Protein AF-A0AA40DTL0-F1 (afdb_monomer)

Sequence (231 aa):
MAISEAVPGNQRLHVPIVGWLGGNNLVLLYRQQRADGAFSAVRRILAPDNCEAQLLPCKALGTSYTISLTKLQKLRSQADSLYFFGTDPKTDIFAFCIQLYYSWIPKDGDAELEGMSPRDVFLLKGSTMFPALRSVMDEMPQDTVVSWVNLVEWPAVSWDNWDGVATLTGDSAHCMSIYRGEGVNHGIIDGCVLAGALKRAADSLATPKQAVQDYEAEMRLRRKEAVDVSH

Foldseek 3Di:
DDDDDDDDDDDDPPPDDDDDDDDWDKAKDDDDDDFCFLQDPVLCVFPVVQNDWAFDQKWKKKWKDFDDPVLVVVLPVPDDPRNDADADPPPSDDDRMIMMMTMDRDDPVCPVVVPDDLLVVVLVSLVVDDPSSNVVSVPPDPPIDMDIDGFTWGDQDDTHCPLLPHDHAQSSRTRDGSVLSCSVVRRVVLVVLLVVLVVCCVVVVDPSSVSSVVSVVVSSVVNVVVVVPPD

Radius of gyration: 20.5 Å; Cα contacts (8 Å, |Δi|>4): 269; chains: 1; bounding box: 44×49×56 Å

Secondary structure (DSSP, 8-state):
----------------------S-EEEE------S--TT-HHHHHH-GGG---EE-SSEEEEEEEE--HHHHHHHHHHS-GGG--S--TTT----SEEEEEEEE---GGGGGGGGS-HHHHHHHHHTTS-HHHHHHHHTS-TT--EEEE--EE--------TTTT----THHHH---GGGS-HHHHHHHHHHHHHHHHHHHHTTSS-HHHHHHHHHHHHHHHHHHHHHT--

Organism: NCBI:txid260670

Structure (mmCIF, N/CA/C/O backbone):
data_AF-A0AA40DTL0-F1
#
_entry.id   AF-A0AA40DTL0-F1
#
loop_
_atom_site.group_PDB
_atom_site.id
_atom_site.type_symbol
_atom_site.label_atom_id
_atom_site.label_alt_id
_atom_site.label_comp_id
_atom_site.label_asym_id
_atom_site.label_entity_id
_atom_site.label_seq_id
_atom_site.pdbx_PDB_ins_code
_atom_site.Cartn_x
_atom_site.Cartn_y
_atom_site.Cartn_z
_atom_site.occupancy
_atom_site.B_iso_or_equiv
_atom_site.auth_seq_id
_atom_site.auth_comp_id
_atom_site.auth_asym_id
_atom_site.auth_atom_id
_atom_site.pdbx_PDB_model_num
ATOM 1 N N . MET A 1 1 ? -1.736 30.228 -29.236 1.00 23.16 1 MET A N 1
ATOM 2 C CA . MET A 1 1 ? -0.388 30.295 -29.838 1.00 23.16 1 MET A CA 1
ATOM 3 C C . MET A 1 1 ? 0.599 30.279 -28.685 1.00 23.16 1 MET A C 1
ATOM 5 O O . MET A 1 1 ? 0.339 30.970 -27.710 1.00 23.16 1 MET A O 1
ATOM 9 N N . ALA A 1 2 ? 1.597 29.397 -28.744 1.00 25.62 2 ALA A N 1
ATOM 10 C CA . ALA A 1 2 ? 2.599 29.142 -27.701 1.00 25.62 2 ALA A CA 1
ATOM 11 C C . ALA A 1 2 ? 3.390 30.428 -27.329 1.00 25.62 2 ALA A C 1
ATOM 13 O O . ALA A 1 2 ? 3.229 31.439 -28.004 1.00 25.62 2 ALA A O 1
ATOM 14 N N . ILE A 1 3 ? 4.253 30.535 -26.317 1.00 24.84 3 ILE A N 1
ATOM 15 C CA . ILE A 1 3 ? 5.189 29.637 -25.617 1.00 24.84 3 ILE A CA 1
ATOM 16 C C . ILE A 1 3 ? 5.573 30.403 -24.324 1.00 24.84 3 ILE A C 1
ATOM 18 O O . ILE A 1 3 ? 5.593 31.631 -24.370 1.00 24.84 3 ILE A O 1
ATOM 22 N N . SER A 1 4 ? 5.945 29.742 -23.221 1.00 22.16 4 SER A N 1
ATOM 23 C CA . SER A 1 4 ? 7.031 30.248 -22.353 1.00 22.16 4 SER A CA 1
ATOM 24 C C . SER A 1 4 ? 7.467 29.178 -21.348 1.00 22.16 4 SER A C 1
ATOM 26 O O . SER A 1 4 ? 6.726 28.831 -20.428 1.00 22.16 4 SER A O 1
ATOM 28 N N . GLU A 1 5 ? 8.661 28.638 -21.572 1.00 29.36 5 GLU A N 1
ATOM 29 C CA . GLU A 1 5 ? 9.405 27.760 -20.672 1.00 29.36 5 GLU A CA 1
ATOM 30 C C . GLU A 1 5 ? 9.901 28.518 -19.432 1.00 29.36 5 GLU A C 1
ATOM 32 O O . GLU A 1 5 ? 10.315 29.670 -19.535 1.00 29.36 5 GLU A O 1
ATOM 37 N N . ALA A 1 6 ? 9.964 27.831 -18.287 1.00 24.08 6 ALA A N 1
ATOM 38 C CA . ALA A 1 6 ? 11.006 28.044 -17.282 1.00 24.08 6 ALA A CA 1
ATOM 39 C C . ALA A 1 6 ? 11.054 26.853 -16.306 1.00 24.08 6 ALA A C 1
ATOM 41 O O . ALA A 1 6 ? 10.220 26.719 -15.414 1.00 24.08 6 ALA A O 1
ATOM 42 N N . VAL A 1 7 ? 12.067 26.002 -16.460 1.00 32.88 7 VAL A N 1
ATOM 43 C CA . VAL A 1 7 ? 12.710 25.276 -15.351 1.00 32.88 7 VAL A CA 1
ATOM 44 C C . VAL A 1 7 ? 14.062 25.975 -15.212 1.00 32.88 7 VAL A C 1
ATOM 46 O O . VAL A 1 7 ? 14.750 26.068 -16.231 1.00 32.88 7 VAL A O 1
ATOM 49 N N . PRO A 1 8 ? 14.448 26.543 -14.048 1.00 31.23 8 PRO A N 1
ATOM 50 C CA . PRO A 1 8 ? 15.056 25.707 -13.003 1.00 31.23 8 PRO A CA 1
ATOM 51 C C . PRO A 1 8 ? 14.951 26.241 -11.557 1.00 31.23 8 PRO A C 1
ATOM 53 O O . PRO A 1 8 ? 14.808 27.435 -11.314 1.00 31.23 8 PRO A O 1
ATOM 56 N N . GLY A 1 9 ? 15.134 25.358 -10.568 1.00 23.86 9 GLY A N 1
ATOM 57 C CA . GLY A 1 9 ? 15.436 25.798 -9.202 1.00 23.86 9 GLY A CA 1
ATOM 58 C C . GLY A 1 9 ? 15.060 24.813 -8.104 1.00 23.86 9 GLY A C 1
ATOM 59 O O . GLY A 1 9 ? 13.998 24.931 -7.512 1.00 23.86 9 GLY A O 1
ATOM 60 N N . ASN A 1 10 ? 15.957 23.861 -7.845 1.00 36.50 10 ASN A N 1
ATOM 61 C CA . ASN A 1 10 ? 16.249 23.232 -6.552 1.00 36.50 10 ASN A CA 1
ATOM 62 C C . ASN A 1 10 ? 15.266 23.552 -5.395 1.00 36.50 10 ASN A C 1
ATOM 64 O O . ASN A 1 10 ? 15.554 24.396 -4.547 1.00 36.50 10 ASN A O 1
ATOM 68 N N . GLN A 1 11 ? 14.124 22.864 -5.324 1.00 27.14 11 GLN A N 1
ATOM 69 C CA . GLN A 1 11 ? 13.325 22.823 -4.101 1.00 27.14 11 GLN A CA 1
ATOM 70 C C . GLN A 1 11 ? 13.616 21.505 -3.400 1.00 27.14 11 GLN A C 1
ATOM 72 O O . GLN A 1 11 ? 13.143 20.444 -3.801 1.00 27.14 11 GLN A O 1
ATOM 77 N N . ARG A 1 12 ? 14.438 21.594 -2.350 1.00 25.72 12 ARG A N 1
ATOM 78 C CA . ARG A 1 12 ? 14.522 20.565 -1.316 1.00 25.72 12 ARG A CA 1
ATOM 79 C C . ARG A 1 12 ? 13.092 20.229 -0.897 1.00 25.72 12 ARG A C 1
ATOM 81 O O . ARG A 1 12 ? 12.396 21.099 -0.377 1.00 25.72 12 ARG A O 1
ATOM 88 N N . LEU A 1 13 ? 12.675 18.987 -1.132 1.00 24.27 13 LEU A N 1
ATOM 89 C CA . LEU A 1 13 ? 11.506 18.405 -0.486 1.00 24.27 13 LEU A CA 1
ATOM 90 C C . LEU A 1 13 ? 11.807 18.380 1.014 1.00 24.27 13 LEU A C 1
ATOM 92 O O . LEU A 1 13 ? 12.427 17.453 1.526 1.00 24.27 13 LEU A O 1
ATOM 96 N N . HIS A 1 14 ? 11.438 19.448 1.716 1.00 22.31 14 HIS A N 1
ATOM 97 C CA . HIS A 1 14 ? 11.287 19.392 3.158 1.00 22.31 14 HIS A CA 1
ATOM 98 C C . HIS A 1 14 ? 10.051 18.536 3.419 1.00 22.31 14 HIS A C 1
ATOM 100 O O . HIS A 1 14 ? 8.932 19.036 3.409 1.00 22.31 14 HIS A O 1
ATOM 106 N N . VAL A 1 15 ? 10.268 17.233 3.586 1.00 24.97 15 VAL A N 1
ATOM 107 C CA . VAL A 1 15 ? 9.285 16.331 4.180 1.00 24.97 15 VAL A CA 1
ATOM 108 C C . VAL A 1 15 ? 9.454 16.496 5.690 1.00 24.97 15 VAL A C 1
ATOM 110 O O . VAL A 1 15 ? 10.506 16.118 6.213 1.00 24.97 15 VAL A O 1
ATOM 113 N N . PRO A 1 16 ? 8.516 17.132 6.414 1.00 21.92 16 PRO A N 1
ATOM 114 C CA . PRO A 1 16 ? 8.551 17.077 7.860 1.00 21.92 16 PRO A CA 1
ATOM 115 C C . PRO A 1 16 ? 8.247 15.633 8.266 1.00 21.92 16 PRO A C 1
ATOM 117 O O . PRO A 1 16 ? 7.122 15.156 8.175 1.00 21.92 16 PRO A O 1
ATOM 120 N N . ILE A 1 17 ? 9.311 14.934 8.648 1.00 33.19 17 ILE A N 1
ATOM 121 C CA . ILE A 1 17 ? 9.286 13.688 9.411 1.00 33.19 17 ILE A CA 1
ATOM 122 C C . ILE A 1 17 ? 8.879 14.039 10.850 1.00 33.19 17 ILE A C 1
ATOM 124 O O . ILE A 1 17 ? 9.196 15.141 11.298 1.00 33.19 17 ILE A O 1
ATOM 128 N N . VAL A 1 18 ? 8.253 13.078 11.547 1.00 23.53 18 VAL A N 1
ATOM 129 C CA . VAL A 1 18 ? 8.031 12.906 13.010 1.00 23.53 18 VAL A CA 1
ATOM 130 C C . VAL A 1 18 ? 6.542 12.578 13.219 1.00 23.53 18 VAL A C 1
ATOM 132 O O . VAL A 1 18 ? 5.702 13.248 12.653 1.00 23.53 18 VAL A O 1
ATOM 135 N N . GLY A 1 19 ? 6.109 11.577 13.987 1.00 22.98 19 GLY A N 1
ATOM 136 C CA . GLY A 1 19 ? 6.824 10.660 14.861 1.00 22.98 19 GLY A CA 1
ATOM 137 C C . GLY A 1 19 ? 5.895 9.578 15.426 1.00 22.98 19 GLY A C 1
ATOM 138 O O . GLY A 1 19 ? 4.676 9.612 15.279 1.00 22.98 19 GLY A O 1
ATOM 139 N N . TRP A 1 20 ? 6.525 8.599 16.065 1.00 29.70 20 TRP A N 1
ATOM 140 C CA . TRP A 1 20 ? 5.910 7.490 16.782 1.00 29.70 20 TRP A CA 1
ATOM 141 C C . TRP A 1 20 ? 5.357 7.961 18.135 1.00 29.70 20 TRP A C 1
ATOM 143 O O . TRP A 1 20 ? 6.104 8.471 18.970 1.00 29.70 20 TRP A O 1
ATOM 153 N N . LEU A 1 21 ? 4.058 7.758 18.364 1.00 24.19 21 LEU A N 1
ATOM 154 C CA . LEU A 1 21 ? 3.432 7.812 19.686 1.00 24.19 21 LEU A CA 1
ATOM 155 C C . LEU A 1 21 ? 2.889 6.411 19.972 1.00 24.19 21 LEU A C 1
ATOM 157 O O . LEU A 1 21 ? 1.996 5.934 19.281 1.00 24.19 21 LEU A O 1
ATOM 161 N N . GLY A 1 22 ? 3.513 5.713 20.920 1.00 25.50 22 GLY A N 1
ATOM 162 C CA . GLY A 1 22 ? 3.248 4.303 21.186 1.00 25.50 22 GLY A CA 1
ATOM 163 C C . GLY A 1 22 ? 1.798 3.972 21.568 1.00 25.50 22 GLY A C 1
ATOM 164 O O . GLY A 1 22 ? 1.082 4.786 22.139 1.00 25.50 22 GLY A O 1
ATOM 165 N N . GLY A 1 23 ? 1.427 2.709 21.321 1.00 38.66 23 GLY A N 1
ATOM 166 C CA . GLY A 1 23 ? 0.204 2.070 21.815 1.00 38.66 23 GLY A CA 1
ATOM 167 C C . GLY A 1 23 ? -1.062 2.393 21.012 1.00 38.66 23 GLY A C 1
ATOM 168 O O . GLY A 1 23 ? -1.770 3.334 21.341 1.00 38.66 23 GLY A O 1
ATOM 169 N N . ASN A 1 24 ? -1.395 1.511 20.057 1.00 35.41 24 ASN A N 1
ATOM 170 C CA . ASN A 1 24 ? -2.536 1.547 19.121 1.00 35.41 24 ASN A CA 1
ATOM 171 C C . ASN A 1 24 ? -2.380 2.552 17.968 1.00 35.41 24 ASN A C 1
ATOM 173 O O . ASN A 1 24 ? -2.527 3.757 18.141 1.00 35.41 24 ASN A O 1
ATOM 177 N N . ASN A 1 25 ? -2.159 2.022 16.761 1.00 46.94 25 ASN A N 1
ATOM 178 C CA . ASN A 1 25 ? -1.926 2.818 15.561 1.00 46.94 25 ASN A CA 1
ATOM 179 C C . ASN A 1 25 ? -3.159 2.762 14.652 1.00 46.94 25 ASN A C 1
ATOM 181 O O . ASN A 1 25 ? -3.579 1.688 14.204 1.00 46.94 25 ASN A O 1
ATOM 185 N N . LEU A 1 26 ? -3.723 3.930 14.356 1.00 40.56 26 LEU A N 1
ATOM 186 C CA . LEU A 1 26 ? -4.710 4.113 13.298 1.00 40.56 26 LEU A CA 1
ATOM 187 C C . LEU A 1 26 ? -4.088 4.987 12.215 1.00 40.56 26 LEU A C 1
ATOM 189 O O . LEU A 1 26 ? -3.618 6.086 12.501 1.00 40.56 26 LEU A O 1
ATOM 193 N N . VAL A 1 27 ? -4.105 4.491 10.981 1.00 45.47 27 VAL A N 1
ATOM 194 C CA . VAL A 1 27 ? -3.548 5.193 9.822 1.00 45.47 27 VAL A CA 1
ATOM 195 C C . VAL A 1 27 ? -4.681 5.557 8.871 1.00 45.47 27 VAL A C 1
ATOM 197 O O . VAL A 1 27 ? -5.568 4.755 8.574 1.00 45.47 27 VAL A O 1
ATOM 200 N N . LEU A 1 28 ? -4.658 6.796 8.408 1.00 36.53 28 LEU A N 1
ATOM 201 C CA . LEU A 1 28 ? -5.622 7.374 7.483 1.00 36.53 28 LEU A CA 1
ATOM 202 C C . LEU A 1 28 ? -4.961 7.454 6.109 1.00 36.53 28 LEU A C 1
ATOM 204 O O . LEU A 1 28 ? -4.082 8.279 5.893 1.00 36.53 28 LEU A O 1
ATOM 208 N N . LEU A 1 29 ? -5.337 6.571 5.189 1.00 36.41 29 LEU A N 1
ATOM 209 C CA . LEU A 1 29 ? -4.677 6.481 3.884 1.00 36.41 29 LEU A CA 1
ATOM 210 C C . LEU A 1 29 ? -5.556 7.030 2.761 1.00 36.41 29 LEU A C 1
ATOM 212 O O . LEU A 1 29 ? -6.780 7.059 2.849 1.00 36.41 29 LEU A O 1
ATOM 216 N N . TYR A 1 30 ? -4.922 7.464 1.678 1.00 34.50 30 TYR A N 1
ATOM 217 C CA . TYR A 1 30 ? -5.599 7.866 0.451 1.00 34.50 30 TYR A CA 1
ATOM 218 C C . TYR A 1 30 ? -5.364 6.828 -0.652 1.00 34.50 30 TYR A C 1
ATOM 220 O O . TYR A 1 30 ? -4.269 6.281 -0.796 1.00 34.50 30 TYR A O 1
ATOM 228 N N . ARG A 1 31 ? -6.398 6.548 -1.457 1.00 32.94 31 ARG A N 1
ATOM 229 C CA . ARG A 1 31 ? -6.334 5.561 -2.543 1.00 32.94 31 ARG A CA 1
ATOM 230 C C . ARG A 1 31 ? -5.781 6.199 -3.817 1.00 32.94 31 ARG A C 1
ATOM 232 O O . ARG A 1 31 ? -6.519 6.839 -4.561 1.00 32.94 31 ARG A O 1
ATOM 239 N N . GLN A 1 32 ? -4.531 5.890 -4.146 1.00 35.09 32 GLN A N 1
ATOM 240 C CA . GLN A 1 32 ? -3.992 6.055 -5.495 1.00 35.09 32 GLN A CA 1
ATOM 241 C C . GLN A 1 32 ? -3.556 4.688 -6.035 1.00 35.09 32 GLN A C 1
ATOM 243 O O . GLN A 1 32 ? -2.447 4.225 -5.806 1.00 35.09 32 GLN A O 1
ATOM 248 N N . GLN A 1 33 ? -4.462 4.001 -6.734 1.00 38.25 33 GLN A N 1
ATOM 249 C CA . GLN A 1 33 ? -4.147 2.743 -7.417 1.00 38.25 33 GLN A CA 1
ATOM 250 C C . GLN A 1 33 ? -3.515 3.030 -8.776 1.00 38.25 33 GLN A C 1
ATOM 252 O O . GLN A 1 33 ? -4.251 3.455 -9.663 1.00 38.25 33 GLN A O 1
ATOM 257 N N . ARG A 1 34 ? -2.214 2.761 -8.967 1.00 42.56 34 ARG A N 1
ATOM 258 C CA . ARG A 1 34 ? -1.596 2.591 -10.306 1.00 42.56 34 ARG A CA 1
ATOM 259 C C . ARG A 1 34 ? -0.400 1.615 -10.329 1.00 42.56 34 ARG A C 1
ATOM 261 O O . ARG A 1 34 ? 0.597 1.878 -10.984 1.00 42.56 34 ARG A O 1
ATOM 268 N N . ALA A 1 35 ? -0.532 0.475 -9.654 1.00 52.94 35 ALA A N 1
ATOM 269 C CA . ALA A 1 35 ? 0.245 -0.751 -9.877 1.00 52.94 35 ALA A CA 1
ATOM 270 C C . ALA A 1 35 ? -0.621 -1.948 -9.432 1.00 52.94 35 ALA A C 1
ATOM 272 O O . ALA A 1 35 ? -1.621 -1.749 -8.739 1.00 52.94 35 ALA A O 1
ATOM 273 N N . ASP A 1 36 ? -0.267 -3.179 -9.806 1.00 65.19 36 ASP A N 1
ATOM 274 C CA . ASP A 1 36 ? -0.983 -4.405 -9.403 1.00 65.19 36 ASP A CA 1
ATOM 275 C C . ASP A 1 36 ? -0.830 -4.754 -7.904 1.00 65.19 36 ASP A C 1
ATOM 277 O O . ASP A 1 36 ? -1.445 -5.702 -7.410 1.00 65.19 36 ASP A O 1
ATOM 281 N N . GLY A 1 37 ? -0.105 -3.910 -7.162 1.00 75.12 37 GLY A N 1
ATOM 282 C CA . GLY A 1 37 ? -0.175 -3.786 -5.710 1.00 75.12 37 GLY A CA 1
ATOM 283 C C . GLY A 1 37 ? 0.592 -4.866 -4.954 1.00 75.12 37 GLY A C 1
ATOM 284 O O . GLY A 1 37 ? 1.328 -5.667 -5.530 1.00 75.12 37 GLY A O 1
ATOM 285 N N . ALA A 1 38 ? 0.386 -4.917 -3.637 1.00 76.06 38 ALA A N 1
ATOM 286 C CA . ALA A 1 38 ? 1.071 -5.863 -2.759 1.00 76.06 38 ALA A CA 1
ATOM 287 C C . ALA A 1 38 ? 0.821 -7.336 -3.128 1.00 76.06 38 ALA A C 1
ATOM 289 O O . ALA A 1 38 ? 1.659 -8.174 -2.838 1.00 76.06 38 ALA A O 1
ATOM 290 N N . PHE A 1 39 ? -0.288 -7.659 -3.804 1.00 79.50 39 PHE A N 1
ATOM 291 C CA . PHE A 1 39 ? -0.646 -9.025 -4.218 1.00 79.50 39 PHE A CA 1
ATOM 292 C C . PHE A 1 39 ? -0.503 -9.259 -5.730 1.00 79.50 39 PHE A C 1
ATOM 294 O O . PHE A 1 39 ? -1.172 -10.135 -6.288 1.00 79.50 39 PHE A O 1
ATOM 301 N N . SER A 1 40 ? 0.377 -8.484 -6.366 1.00 81.50 40 SER A N 1
ATOM 302 C CA . SER A 1 40 ? 0.765 -8.534 -7.776 1.00 81.50 40 SER A CA 1
ATOM 303 C C . SER A 1 40 ? 0.860 -9.956 -8.349 1.00 81.50 40 SER A C 1
ATOM 305 O O . SER A 1 40 ? 1.582 -10.819 -7.841 1.00 81.50 40 SER A O 1
ATOM 307 N N . ALA A 1 41 ? 0.137 -10.202 -9.446 1.00 84.50 41 ALA A N 1
ATOM 308 C CA . ALA A 1 41 ? 0.286 -11.432 -10.222 1.00 84.50 41 ALA A CA 1
ATOM 309 C C . ALA A 1 41 ? 1.607 -11.439 -11.005 1.00 84.50 41 ALA A C 1
ATOM 311 O O . ALA A 1 41 ? 2.216 -12.494 -11.155 1.00 84.50 41 ALA A O 1
ATOM 312 N N . VAL A 1 42 ? 2.076 -10.266 -11.443 1.00 85.00 42 VAL A N 1
ATOM 313 C CA . VAL A 1 42 ? 3.348 -10.122 -12.162 1.00 85.00 42 VAL A CA 1
ATOM 314 C C . VAL A 1 42 ? 4.518 -10.501 -11.258 1.00 85.00 42 VAL A C 1
ATOM 316 O O . VAL A 1 42 ? 5.393 -11.249 -11.676 1.00 85.00 42 VAL A O 1
ATOM 319 N N . ARG A 1 43 ? 4.501 -10.101 -9.983 1.00 85.81 43 ARG A N 1
ATOM 320 C CA . ARG A 1 43 ? 5.516 -10.492 -8.998 1.00 85.81 43 ARG A CA 1
ATOM 321 C C . ARG A 1 43 ? 5.595 -12.005 -8.828 1.00 85.81 43 ARG A C 1
ATOM 323 O O . ARG A 1 43 ? 6.697 -12.531 -8.777 1.00 85.81 43 ARG A O 1
ATOM 330 N N . ARG A 1 44 ? 4.459 -12.714 -8.793 1.00 86.38 44 ARG A N 1
ATOM 331 C CA . ARG A 1 44 ? 4.441 -14.191 -8.740 1.00 86.38 44 ARG A CA 1
ATOM 332 C C . ARG A 1 44 ? 5.119 -14.836 -9.952 1.00 86.38 44 ARG A C 1
ATOM 334 O O . ARG A 1 44 ? 5.650 -15.929 -9.827 1.00 86.38 44 ARG A O 1
ATOM 341 N N . ILE A 1 45 ? 5.101 -14.163 -11.101 1.00 88.19 45 ILE A N 1
ATOM 342 C CA . ILE A 1 45 ? 5.731 -14.639 -12.335 1.00 88.19 45 ILE A CA 1
ATOM 343 C C . ILE A 1 45 ? 7.228 -14.303 -12.358 1.00 88.19 45 ILE A C 1
ATOM 345 O O . ILE A 1 45 ? 8.031 -15.169 -12.686 1.00 88.19 45 ILE A O 1
ATOM 349 N N . LEU A 1 46 ? 7.608 -13.068 -12.012 1.00 88.25 46 LEU A N 1
ATOM 350 C CA . LEU A 1 46 ? 9.003 -12.609 -12.086 1.00 88.25 46 LEU A CA 1
ATOM 351 C C . LEU A 1 46 ? 9.854 -13.080 -10.890 1.00 88.25 46 LEU A C 1
ATOM 353 O O . LEU A 1 46 ? 11.068 -13.235 -11.014 1.00 88.25 46 LEU A O 1
ATOM 357 N N . ALA A 1 47 ? 9.232 -13.301 -9.728 1.00 87.31 47 ALA A N 1
ATOM 358 C CA . ALA A 1 47 ? 9.878 -13.694 -8.473 1.00 87.31 47 ALA A CA 1
ATOM 359 C C . ALA A 1 47 ? 9.207 -14.933 -7.837 1.00 87.31 47 ALA A C 1
ATOM 361 O O . ALA A 1 47 ? 8.749 -14.847 -6.692 1.00 87.31 47 ALA A O 1
ATOM 362 N N . PRO A 1 48 ? 9.113 -16.076 -8.543 1.00 85.62 48 PRO A N 1
ATOM 363 C CA . PRO A 1 48 ? 8.328 -17.231 -8.095 1.00 85.62 48 PRO A CA 1
ATOM 364 C C . PRO A 1 48 ? 8.826 -17.821 -6.770 1.00 85.62 48 PRO A C 1
ATOM 366 O O . PRO A 1 48 ? 8.018 -18.229 -5.944 1.00 85.62 48 PRO A O 1
ATOM 369 N N . ASP A 1 49 ? 10.137 -17.785 -6.523 1.00 82.62 49 ASP A N 1
ATOM 370 C CA . ASP A 1 49 ? 10.738 -18.330 -5.299 1.00 82.62 49 ASP A CA 1
ATOM 371 C C . ASP A 1 49 ? 10.577 -17.406 -4.078 1.00 82.62 49 ASP A C 1
ATOM 373 O O . ASP A 1 49 ? 10.872 -17.799 -2.955 1.00 82.62 49 ASP A O 1
ATOM 377 N N . ASN A 1 50 ? 10.116 -16.167 -4.288 1.00 75.69 50 ASN A N 1
ATOM 378 C CA . ASN A 1 50 ? 10.050 -15.104 -3.279 1.00 75.69 50 ASN A CA 1
ATOM 379 C C . ASN A 1 50 ? 8.721 -14.325 -3.339 1.00 75.69 50 ASN A C 1
ATOM 381 O O . ASN A 1 50 ? 8.657 -13.114 -3.084 1.00 75.69 50 ASN A O 1
ATOM 385 N N . CYS A 1 51 ? 7.645 -15.018 -3.713 1.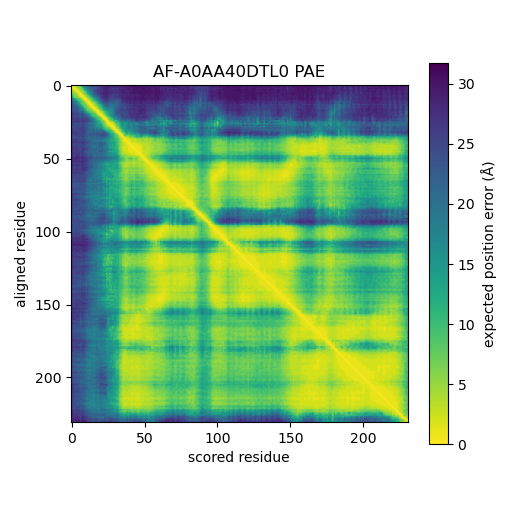00 69.00 51 CYS A N 1
ATOM 386 C CA . CYS A 1 51 ? 6.329 -14.428 -3.923 1.00 69.00 51 CYS A CA 1
ATOM 387 C C . CYS A 1 51 ? 5.401 -14.497 -2.702 1.00 69.00 51 CYS A C 1
ATOM 389 O O . CYS A 1 51 ? 4.200 -14.269 -2.851 1.00 69.00 51 CYS A O 1
ATOM 391 N N . GLU A 1 52 ? 5.919 -14.818 -1.515 1.00 75.25 52 GLU A N 1
ATOM 392 C CA . GLU A 1 52 ? 5.159 -14.785 -0.262 1.00 75.25 52 GLU A CA 1
ATOM 393 C C . GLU A 1 52 ? 5.447 -13.501 0.516 1.00 75.25 52 GLU A C 1
ATOM 395 O O . GLU A 1 52 ? 6.589 -13.206 0.877 1.00 75.25 52 GLU A O 1
ATOM 400 N N . ALA A 1 53 ? 4.403 -12.700 0.730 1.00 77.38 53 ALA A N 1
ATOM 401 C CA . ALA A 1 53 ? 4.521 -11.462 1.482 1.00 77.38 53 ALA A CA 1
ATOM 402 C C . ALA A 1 53 ? 4.634 -11.790 2.974 1.00 77.38 53 ALA A C 1
ATOM 404 O O . ALA A 1 53 ? 3.918 -12.659 3.478 1.00 77.38 53 ALA A O 1
ATOM 405 N N . GLN A 1 54 ? 5.502 -11.083 3.693 1.00 83.56 54 GLN A N 1
ATOM 406 C CA . GLN A 1 54 ? 5.637 -11.270 5.131 1.00 83.56 54 GLN A CA 1
ATOM 407 C C . GLN A 1 54 ? 4.467 -10.586 5.827 1.00 83.56 54 GLN A C 1
ATOM 409 O O . GLN A 1 54 ? 4.332 -9.365 5.782 1.00 83.56 54 GLN A O 1
ATOM 414 N N . LEU A 1 55 ? 3.603 -11.382 6.454 1.00 84.69 55 LEU A N 1
ATOM 415 C CA . LEU A 1 55 ? 2.525 -10.870 7.291 1.00 84.69 55 LEU A CA 1
ATOM 416 C C . LEU A 1 55 ? 3.114 -10.226 8.542 1.00 84.69 55 LEU A C 1
ATOM 418 O O . LEU A 1 55 ? 3.905 -10.841 9.259 1.00 84.69 55 LEU A O 1
ATOM 422 N N . LEU A 1 56 ? 2.684 -9.004 8.831 1.00 83.69 56 LEU A N 1
ATOM 423 C CA . LEU A 1 56 ? 3.001 -8.383 10.104 1.00 83.69 56 LEU A CA 1
ATOM 424 C C . LEU A 1 56 ? 2.243 -9.080 11.242 1.00 83.69 56 LEU A C 1
ATOM 426 O O . LEU A 1 56 ? 1.085 -9.463 11.055 1.00 83.69 56 LEU A O 1
ATOM 430 N N . PRO A 1 57 ? 2.833 -9.185 12.449 1.00 85.75 57 PRO A N 1
ATOM 431 C CA . PRO A 1 57 ? 2.210 -9.817 13.613 1.00 85.75 57 PRO A CA 1
ATOM 432 C C . PRO A 1 57 ? 1.151 -8.901 14.259 1.00 85.75 57 PRO A C 1
ATOM 434 O O . PRO A 1 57 ? 1.164 -8.637 15.461 1.00 85.75 57 PRO A O 1
ATOM 437 N N . CYS A 1 58 ? 0.239 -8.364 13.450 1.00 85.75 58 CYS A N 1
ATOM 438 C CA . CYS A 1 58 ? -0.831 -7.474 13.873 1.00 85.75 58 CYS A CA 1
ATOM 439 C C . CYS A 1 58 ? -2.146 -7.832 13.177 1.00 85.75 58 CYS A C 1
ATOM 441 O O . CYS A 1 58 ? -2.165 -8.306 12.041 1.00 85.75 58 CYS A O 1
ATOM 443 N N . LYS A 1 59 ? -3.259 -7.589 13.867 1.00 88.12 59 LYS A N 1
ATOM 444 C CA . LYS A 1 59 ? -4.597 -7.599 13.277 1.00 88.12 59 LYS A CA 1
ATOM 445 C C . LYS A 1 59 ? -4.903 -6.186 12.785 1.00 88.12 59 LYS A C 1
ATOM 447 O O . LYS A 1 59 ? -4.559 -5.211 13.456 1.00 88.12 59 LYS A O 1
ATOM 452 N N . ALA A 1 60 ? -5.549 -6.070 11.628 1.00 88.75 60 ALA A N 1
ATOM 453 C CA . ALA A 1 60 ? -5.971 -4.781 11.100 1.00 88.75 60 ALA A CA 1
ATOM 454 C C . ALA A 1 60 ? -7.347 -4.848 10.436 1.00 88.75 60 ALA A C 1
ATOM 456 O O . ALA A 1 60 ? -7.734 -5.855 9.844 1.00 88.75 60 ALA A O 1
ATOM 457 N N . LEU A 1 61 ? -8.073 -3.741 10.530 1.00 90.75 61 LEU A N 1
ATOM 458 C CA . LEU A 1 61 ? -9.373 -3.515 9.916 1.00 90.75 61 LEU A CA 1
ATOM 459 C C . LEU A 1 61 ? -9.298 -2.258 9.061 1.00 90.75 61 LEU A C 1
ATOM 461 O O . LEU A 1 61 ? -8.708 -1.264 9.479 1.00 90.75 61 LEU A O 1
ATOM 465 N N . GLY A 1 62 ? -9.908 -2.303 7.883 1.00 88.94 62 GLY A N 1
ATOM 466 C CA . GLY A 1 62 ? -9.942 -1.202 6.931 1.00 88.94 62 GLY A CA 1
ATOM 467 C C . GLY A 1 62 ? -11.364 -0.887 6.493 1.00 88.94 62 GLY A C 1
ATOM 468 O O . GLY A 1 62 ? -12.185 -1.787 6.307 1.00 88.94 62 GLY A O 1
ATOM 469 N N . THR A 1 63 ? -11.647 0.395 6.299 1.00 88.19 63 THR A N 1
ATOM 470 C CA . THR A 1 63 ? -12.913 0.878 5.739 1.00 88.19 63 THR A CA 1
ATOM 471 C C . THR A 1 63 ? -12.692 2.133 4.907 1.00 88.19 63 THR A C 1
ATOM 473 O O . THR A 1 63 ? -11.741 2.881 5.144 1.00 88.19 63 THR A O 1
ATOM 476 N N . SER A 1 64 ? -13.563 2.375 3.929 1.00 87.06 64 SER A N 1
ATOM 477 C CA . SER A 1 64 ? -13.569 3.608 3.142 1.00 87.06 64 SER A CA 1
ATOM 478 C C . SER A 1 64 ? -14.984 4.046 2.803 1.00 87.06 64 SER A C 1
ATOM 480 O O . SER A 1 64 ? -15.787 3.217 2.378 1.00 87.06 64 SER A O 1
ATOM 482 N N . TYR A 1 65 ? -15.267 5.342 2.910 1.00 83.62 65 TYR A N 1
ATOM 483 C CA . TYR A 1 65 ? -16.569 5.908 2.552 1.00 83.62 65 TYR A CA 1
ATOM 484 C C . TYR A 1 65 ? -16.469 7.401 2.238 1.00 83.62 65 TYR A C 1
ATOM 486 O O . TYR A 1 65 ? -15.470 8.060 2.535 1.00 83.62 65 TYR A O 1
ATOM 494 N N . THR A 1 66 ? -17.510 7.937 1.606 1.00 83.50 66 THR A N 1
ATOM 495 C CA . THR A 1 66 ? -17.609 9.360 1.272 1.00 83.50 66 THR A CA 1
ATOM 496 C C . THR A 1 66 ? -17.914 10.194 2.516 1.00 83.50 66 THR A C 1
ATOM 498 O O . THR A 1 66 ? -18.809 9.860 3.290 1.00 83.50 66 THR A O 1
ATOM 501 N N . ILE A 1 67 ? -17.198 11.304 2.695 1.00 77.50 67 ILE A N 1
ATOM 502 C CA . ILE A 1 67 ? -17.377 12.254 3.797 1.00 77.50 67 ILE A CA 1
ATOM 503 C C . ILE A 1 67 ? -17.662 13.655 3.246 1.00 77.50 67 ILE A C 1
ATOM 505 O O . ILE A 1 67 ? -17.119 14.061 2.219 1.00 77.50 67 ILE A O 1
ATOM 509 N N . SER A 1 68 ? -18.523 14.419 3.924 1.00 82.25 68 SER A N 1
ATOM 510 C CA . SER A 1 68 ? -18.802 15.802 3.526 1.00 82.25 68 SER A CA 1
ATOM 511 C C . SER A 1 68 ? -17.592 16.709 3.773 1.00 82.25 68 SER A C 1
ATOM 513 O O . SER A 1 68 ? -16.854 16.536 4.746 1.00 82.25 68 SER A O 1
ATOM 515 N N . LEU A 1 69 ? -17.418 17.726 2.924 1.00 78.88 69 LEU A N 1
ATOM 516 C CA . LEU A 1 69 ? -16.314 18.686 3.050 1.00 78.88 69 LEU A CA 1
ATOM 517 C C . LEU A 1 69 ? -16.322 19.404 4.404 1.00 78.88 69 LEU A C 1
ATOM 519 O O . LEU A 1 69 ? -15.281 19.515 5.041 1.00 78.88 69 LEU A O 1
ATOM 523 N N . THR A 1 70 ? -17.496 19.821 4.884 1.00 83.12 70 THR A N 1
ATOM 524 C CA . THR A 1 70 ? -17.648 20.467 6.197 1.00 83.12 70 THR A CA 1
ATOM 525 C C . THR A 1 70 ? -17.133 19.580 7.325 1.00 83.12 70 THR A C 1
ATOM 527 O O . THR A 1 70 ? -16.460 20.048 8.244 1.00 83.12 70 THR A O 1
ATOM 530 N N . LYS A 1 71 ? -17.418 18.277 7.259 1.00 80.88 71 LYS A N 1
ATOM 531 C CA . LYS A 1 71 ? -16.985 17.343 8.292 1.00 80.88 71 LYS A CA 1
ATOM 532 C C . LYS A 1 71 ? -15.496 17.035 8.197 1.00 80.88 71 LYS A C 1
ATOM 534 O O . LYS A 1 71 ? -14.825 16.996 9.225 1.00 80.88 71 LYS A O 1
ATOM 539 N N . LEU A 1 72 ? -14.971 16.891 6.982 1.00 79.94 72 LEU A N 1
ATOM 540 C CA . LEU A 1 72 ? -13.535 16.747 6.756 1.00 79.94 72 LEU A CA 1
ATOM 541 C C . LEU A 1 72 ? -12.759 17.961 7.294 1.00 79.94 72 LEU A C 1
ATOM 543 O O . LEU A 1 72 ? -11.757 17.789 7.981 1.00 79.94 72 LEU A O 1
ATOM 547 N N . GLN A 1 73 ? -13.250 19.180 7.056 1.00 80.19 73 GLN A N 1
ATOM 548 C CA . GLN A 1 73 ? -12.662 20.415 7.589 1.00 80.19 73 GLN A CA 1
ATOM 549 C C . GLN A 1 73 ? -12.685 20.450 9.119 1.00 80.19 73 GLN A C 1
ATOM 551 O O . GLN A 1 73 ? -11.682 20.793 9.745 1.00 80.19 73 GLN A O 1
ATOM 556 N N . LYS A 1 74 ? -13.802 20.042 9.736 1.00 83.31 74 LYS A N 1
ATOM 557 C CA . LYS A 1 74 ? -13.898 19.927 11.196 1.00 83.31 74 LYS A CA 1
ATOM 558 C C . LYS A 1 74 ? -12.875 18.930 11.742 1.00 83.31 74 LYS A C 1
ATOM 560 O O . LYS A 1 74 ? -12.170 19.270 12.687 1.00 83.31 74 LYS A O 1
ATOM 565 N N . LEU A 1 75 ? -12.749 17.751 11.128 1.00 82.31 75 LEU A N 1
ATOM 566 C CA . LEU A 1 75 ? -11.740 16.762 11.513 1.00 82.31 75 LEU A CA 1
ATOM 567 C C . LEU A 1 75 ? -10.328 17.354 11.410 1.00 82.31 75 LEU A C 1
ATOM 569 O O . LEU A 1 75 ? -9.577 17.267 12.372 1.00 82.31 75 LEU A O 1
ATOM 573 N N . ARG A 1 76 ? -9.996 18.026 10.301 1.00 79.06 76 ARG A N 1
ATOM 574 C CA . ARG A 1 76 ? -8.688 18.677 10.098 1.00 79.06 76 ARG A CA 1
ATOM 575 C C . ARG A 1 76 ? -8.366 19.748 11.135 1.00 79.06 76 ARG A C 1
ATOM 577 O O . ARG A 1 76 ? -7.230 19.844 11.564 1.00 79.06 76 ARG A O 1
ATOM 584 N N . SER A 1 77 ? -9.350 20.533 11.568 1.00 83.75 77 SER A N 1
ATOM 585 C CA . SER A 1 77 ? -9.128 21.556 12.603 1.00 83.75 77 SER A CA 1
ATOM 586 C C . SER A 1 77 ? -8.841 20.986 13.999 1.00 83.75 77 SER A C 1
ATOM 588 O O . SER A 1 77 ? -8.439 21.731 14.888 1.00 83.75 77 SER A O 1
ATOM 590 N N . GLN A 1 78 ? -9.096 19.690 14.211 1.00 84.62 78 GLN A N 1
ATOM 591 C CA . GLN A 1 78 ? -9.059 19.040 15.526 1.00 84.62 78 GLN A CA 1
ATOM 592 C C . GLN A 1 78 ? -8.077 17.865 15.597 1.00 84.62 78 GLN A C 1
ATOM 594 O O . GLN A 1 78 ? -7.715 17.444 16.693 1.00 84.62 78 GLN A O 1
ATOM 599 N N . ALA A 1 79 ? -7.687 17.310 14.452 1.00 79.06 79 ALA A N 1
ATOM 600 C CA . ALA A 1 79 ? -6.716 16.238 14.324 1.00 79.06 79 ALA A CA 1
ATOM 601 C C . ALA A 1 79 ? -5.361 16.805 13.897 1.00 79.06 79 ALA A C 1
ATOM 603 O O . ALA A 1 79 ? -5.292 17.790 13.166 1.00 79.06 79 ALA A O 1
ATOM 604 N N . ASP A 1 80 ? -4.286 16.149 14.325 1.00 78.06 80 ASP A N 1
ATOM 605 C CA . ASP A 1 80 ? -2.949 16.464 13.833 1.00 78.06 80 ASP A CA 1
ATOM 606 C C . ASP A 1 80 ? -2.874 16.270 12.307 1.00 78.06 80 ASP A C 1
ATOM 608 O O . ASP A 1 80 ? -3.441 15.322 11.757 1.00 78.06 80 ASP A O 1
ATOM 612 N N . SER A 1 81 ? -2.147 17.154 11.626 1.00 69.88 81 SER A N 1
ATOM 613 C CA . SER A 1 81 ? -1.838 17.039 10.198 1.00 69.88 81 SER A CA 1
ATOM 614 C C . SER A 1 81 ? -1.242 15.682 9.804 1.00 69.88 81 SER A C 1
ATOM 616 O O . SER A 1 81 ? -1.496 15.205 8.701 1.00 69.88 81 SER A O 1
ATOM 618 N N . LEU A 1 82 ? -0.528 15.016 10.717 1.00 70.31 82 LEU A N 1
ATOM 619 C CA . LEU A 1 82 ? 0.070 13.695 10.509 1.00 70.31 82 LEU A CA 1
ATOM 620 C C . LEU A 1 82 ? -0.961 12.577 10.303 1.00 70.31 82 LEU A C 1
ATOM 622 O O . LEU A 1 82 ? -0.618 11.508 9.809 1.00 70.31 82 LEU A O 1
ATOM 626 N N . TYR A 1 83 ? -2.232 12.810 10.638 1.00 67.88 83 TYR A N 1
ATOM 627 C CA . TYR A 1 83 ? -3.320 11.890 10.311 1.00 67.88 83 TYR A CA 1
ATOM 628 C C . TYR A 1 83 ? -3.776 11.996 8.849 1.00 67.88 83 TYR A C 1
ATOM 630 O O . TYR A 1 83 ? -4.712 11.309 8.466 1.00 67.88 83 TYR A O 1
ATOM 638 N N . PHE A 1 84 ? -3.181 12.846 8.014 1.00 69.31 84 PHE A N 1
ATOM 639 C CA . PHE A 1 84 ? -3.614 13.024 6.629 1.00 69.31 84 PHE A CA 1
ATOM 640 C C . PHE A 1 84 ? -2.471 12.700 5.667 1.00 69.31 84 PHE A C 1
ATOM 642 O O . PHE A 1 84 ? -1.594 13.522 5.423 1.00 69.31 84 PHE A O 1
ATOM 649 N N . PHE A 1 85 ? -2.501 11.498 5.086 1.00 60.69 85 PHE A N 1
ATOM 650 C CA . PHE A 1 85 ? -1.537 11.071 4.070 1.00 60.69 85 PHE A CA 1
ATOM 651 C C . PHE A 1 85 ? -2.101 11.265 2.653 1.00 60.69 85 PHE A C 1
ATOM 653 O O . PHE A 1 85 ? -3.258 10.939 2.386 1.00 60.69 85 PHE A O 1
ATOM 660 N N . GLY A 1 86 ? -1.267 11.753 1.727 1.00 54.94 86 GLY A N 1
ATOM 661 C CA . GLY A 1 86 ? -1.606 11.848 0.300 1.00 54.94 86 GLY A CA 1
ATOM 662 C C . GLY A 1 86 ? -2.432 13.074 -0.113 1.00 54.94 86 GLY A C 1
ATOM 663 O O . GLY A 1 86 ? -3.189 12.985 -1.079 1.00 54.94 86 GLY A O 1
ATOM 664 N N . THR A 1 87 ? -2.314 14.208 0.589 1.00 54.97 87 THR A N 1
ATOM 665 C CA . THR A 1 87 ? -2.917 15.477 0.144 1.00 54.97 87 THR A CA 1
ATOM 666 C C . THR A 1 87 ? -2.045 16.171 -0.912 1.00 54.97 87 THR A C 1
ATOM 668 O O . THR A 1 87 ? -0.825 16.012 -0.942 1.00 54.97 87 THR A O 1
ATOM 671 N N . ASP A 1 88 ? -2.662 16.927 -1.826 1.00 49.53 88 ASP A N 1
ATOM 672 C CA . ASP A 1 88 ? -1.910 17.765 -2.767 1.00 49.53 88 ASP A CA 1
ATOM 673 C C . ASP A 1 88 ? -1.291 18.956 -2.018 1.00 49.53 88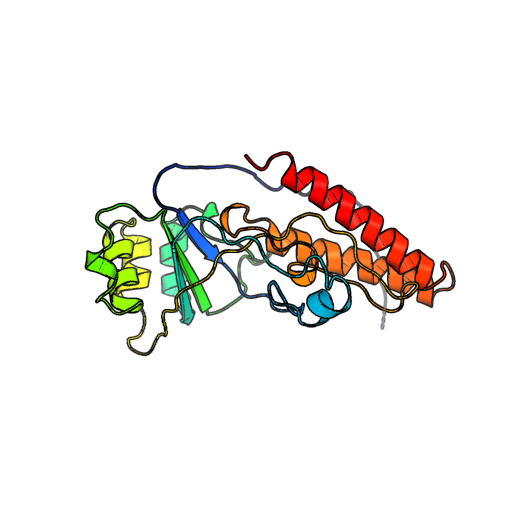 ASP A C 1
ATOM 675 O O . ASP A 1 88 ? -2.016 19.705 -1.371 1.00 49.53 88 ASP A O 1
ATOM 679 N N . PRO A 1 89 ? 0.023 19.193 -2.115 1.00 48.47 89 PRO A N 1
ATOM 680 C CA . PRO A 1 89 ? 0.698 20.205 -1.302 1.00 48.47 89 PRO A CA 1
ATOM 681 C C . PRO A 1 89 ? 0.357 21.660 -1.675 1.00 48.47 89 PRO A C 1
ATOM 683 O O . PRO A 1 89 ? 0.732 22.572 -0.941 1.00 48.47 89 PRO A O 1
ATOM 686 N N . LYS A 1 90 ? -0.320 21.916 -2.806 1.00 43.84 90 LYS A N 1
ATOM 687 C CA . LYS A 1 90 ? -0.716 23.267 -3.256 1.00 43.84 90 LYS A CA 1
ATOM 688 C C . LYS A 1 90 ? -2.177 23.599 -2.958 1.00 43.84 90 LYS A C 1
ATOM 690 O O . LYS A 1 90 ? -2.504 24.763 -2.752 1.00 43.84 90 LYS A O 1
ATOM 695 N N . THR A 1 91 ? -3.051 22.603 -2.989 1.00 50.53 91 THR A N 1
ATOM 696 C CA . THR A 1 91 ? -4.509 22.739 -2.856 1.00 50.53 91 THR A CA 1
ATOM 697 C C . THR A 1 91 ? -5.043 22.089 -1.586 1.00 50.53 91 THR A C 1
ATOM 699 O O . THR A 1 91 ? -6.177 22.360 -1.210 1.00 50.53 91 THR A O 1
ATOM 702 N N . ASP A 1 92 ? -4.246 21.233 -0.939 1.00 51.22 92 ASP A N 1
ATOM 703 C CA . ASP A 1 92 ? -4.571 20.399 0.225 1.00 51.22 92 ASP A CA 1
ATOM 704 C C . ASP A 1 92 ? -5.865 19.574 0.063 1.00 51.22 92 ASP A C 1
ATOM 706 O O . ASP A 1 92 ? -6.467 19.097 1.029 1.00 51.22 92 ASP A O 1
ATOM 710 N N . ILE A 1 93 ? -6.341 19.400 -1.174 1.00 46.88 93 ILE A N 1
ATOM 711 C CA . ILE A 1 93 ? -7.634 18.788 -1.480 1.00 46.88 93 ILE A CA 1
ATOM 712 C C . ILE A 1 93 ? -7.472 17.855 -2.669 1.00 46.88 93 ILE A C 1
ATOM 714 O O . ILE A 1 93 ? -7.490 18.291 -3.813 1.00 46.88 93 ILE A O 1
ATOM 718 N N . PHE A 1 94 ? -7.452 16.553 -2.398 1.00 45.97 94 PHE A N 1
ATOM 719 C CA . PHE A 1 94 ? -7.966 15.576 -3.347 1.00 45.97 94 PHE A CA 1
ATOM 720 C C . PHE A 1 94 ? -8.861 14.585 -2.600 1.00 45.97 94 PHE A C 1
ATOM 722 O O . PHE A 1 94 ? -8.408 13.839 -1.742 1.00 45.97 94 PHE A O 1
ATOM 729 N N . ALA A 1 95 ? -10.136 14.596 -2.991 1.00 51.12 95 ALA A N 1
ATOM 730 C CA . ALA A 1 95 ? -11.163 13.577 -2.779 1.00 51.12 95 ALA A CA 1
ATOM 731 C C . ALA A 1 95 ? -12.182 13.727 -1.637 1.00 51.12 95 ALA A C 1
ATOM 733 O O . ALA A 1 95 ? -11.934 14.206 -0.535 1.00 51.12 95 ALA A O 1
ATOM 734 N N . PHE A 1 96 ? -13.374 13.232 -1.981 1.00 54.47 96 PHE A N 1
ATOM 735 C CA . PHE A 1 96 ? -14.607 13.184 -1.204 1.00 54.47 96 PHE A CA 1
ATOM 736 C C . PHE A 1 96 ? -14.696 11.947 -0.297 1.00 54.47 96 PHE A C 1
ATOM 738 O O . PHE A 1 96 ? -15.738 11.722 0.304 1.00 54.47 96 PHE A O 1
ATOM 745 N N . CYS A 1 97 ? -13.650 11.117 -0.220 1.00 63.03 97 CYS A N 1
ATOM 746 C CA . CYS A 1 97 ? -13.669 9.846 0.505 1.00 63.03 97 CYS A C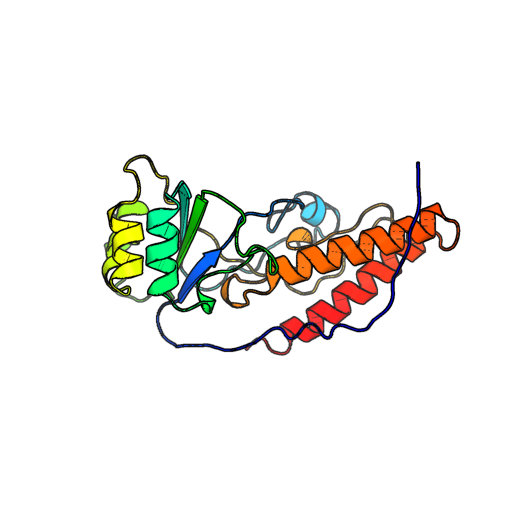A 1
ATOM 747 C C . CYS A 1 97 ? -12.534 9.770 1.522 1.00 63.03 97 CYS A C 1
ATOM 749 O O . CYS A 1 97 ? -11.412 10.179 1.239 1.00 63.03 97 CYS A O 1
ATOM 751 N N . ILE A 1 98 ? -12.835 9.205 2.686 1.00 76.06 98 ILE A N 1
ATOM 752 C CA . ILE A 1 98 ? -11.881 8.910 3.752 1.00 76.06 98 ILE A CA 1
ATOM 753 C C . ILE A 1 98 ? -11.611 7.405 3.779 1.00 76.06 98 ILE A C 1
ATOM 755 O O . ILE A 1 98 ? -12.522 6.617 3.517 1.00 76.06 98 ILE A O 1
ATOM 759 N N . GLN A 1 99 ? -10.380 7.001 4.096 1.00 79.81 99 GLN A N 1
ATOM 760 C CA . GLN A 1 99 ? -10.042 5.612 4.400 1.00 79.81 99 GLN A CA 1
ATOM 761 C C . GLN A 1 99 ? -9.453 5.532 5.803 1.00 79.81 99 GLN A C 1
ATOM 763 O O . GLN A 1 99 ? -8.547 6.289 6.144 1.00 79.81 99 GLN A O 1
ATOM 768 N N . LEU A 1 100 ? -9.958 4.607 6.607 1.00 83.75 100 LEU A N 1
ATOM 769 C CA . LEU A 1 100 ? -9.535 4.407 7.987 1.00 83.75 100 LEU A CA 1
ATOM 770 C C . LEU A 1 100 ? -8.978 2.994 8.142 1.00 83.75 100 LEU A C 1
ATOM 772 O O . LEU A 1 100 ? -9.648 2.036 7.751 1.00 83.75 100 LEU A O 1
ATOM 776 N N . TYR A 1 101 ? -7.799 2.870 8.750 1.00 83.94 101 TYR A N 1
ATOM 777 C CA . TYR A 1 101 ? -7.204 1.589 9.133 1.00 83.94 101 TYR A CA 1
ATOM 778 C C . TYR A 1 101 ? -6.938 1.519 10.626 1.00 83.94 101 TYR A C 1
ATOM 780 O O . TYR A 1 101 ? -6.065 2.229 11.115 1.00 83.94 101 TYR A O 1
ATOM 788 N N . TYR A 1 102 ? -7.629 0.639 11.344 1.00 86.25 102 TYR A N 1
ATOM 789 C CA . TYR A 1 102 ? -7.349 0.381 12.755 1.00 86.25 102 TYR A CA 1
ATOM 790 C C . TYR A 1 102 ? -6.519 -0.888 12.882 1.00 86.25 102 TYR A C 1
ATOM 792 O O . TYR A 1 102 ? -6.924 -1.933 12.377 1.00 86.25 102 TYR A O 1
ATOM 800 N N . SER A 1 103 ? -5.391 -0.819 13.582 1.00 87.25 103 SER A N 1
ATOM 801 C CA . SER A 1 103 ? -4.490 -1.958 13.745 1.00 87.25 103 SER A CA 1
ATOM 802 C C . SER A 1 103 ? -4.004 -2.118 15.181 1.00 87.25 103 SER A C 1
ATOM 804 O O . SER A 1 103 ? -3.861 -1.143 15.923 1.00 87.25 103 SER A O 1
ATOM 806 N N . TRP A 1 104 ? -3.780 -3.364 15.591 1.00 86.75 104 TRP A N 1
ATOM 807 C CA . TRP A 1 104 ? -3.303 -3.696 16.929 1.00 86.75 104 TRP A CA 1
ATOM 808 C C . TRP A 1 104 ? -2.522 -5.008 16.939 1.00 86.75 104 TRP A C 1
ATOM 810 O O . TRP A 1 104 ? -2.722 -5.886 16.099 1.00 86.75 104 TRP A O 1
ATOM 820 N N . ILE A 1 105 ? -1.634 -5.144 17.920 1.00 86.94 105 ILE A N 1
ATOM 821 C CA . ILE A 1 105 ? -0.967 -6.413 18.217 1.00 86.94 105 ILE A CA 1
ATOM 822 C C . ILE A 1 105 ? -1.949 -7.258 19.040 1.00 86.94 105 ILE A C 1
ATOM 824 O O . ILE A 1 105 ? -2.392 -6.771 20.088 1.00 86.94 105 ILE A O 1
ATOM 828 N N . PRO A 1 106 ? -2.308 -8.476 18.590 1.00 84.25 106 PRO A N 1
ATOM 829 C CA . PRO A 1 106 ? -3.204 -9.354 19.330 1.00 84.25 106 PRO A CA 1
ATOM 830 C C . PRO A 1 106 ? -2.686 -9.650 20.737 1.00 84.25 106 PRO A C 1
ATOM 832 O O . PRO A 1 106 ? -1.497 -9.908 20.925 1.00 84.25 106 PRO A O 1
ATOM 835 N N . LYS A 1 107 ? -3.582 -9.622 21.722 1.00 83.94 107 LYS A N 1
ATOM 836 C CA . LYS A 1 107 ? -3.311 -10.029 23.112 1.00 83.94 107 LYS A CA 1
ATOM 837 C C . LYS A 1 107 ? -4.245 -11.168 23.514 1.00 83.94 107 LYS A C 1
ATOM 839 O O . LYS A 1 107 ? -5.298 -11.329 22.905 1.00 83.94 107 LYS A O 1
ATOM 844 N N . ASP A 1 108 ? -3.914 -11.887 24.587 1.00 68.75 108 ASP A N 1
ATOM 845 C CA . ASP A 1 108 ? -4.702 -13.034 25.082 1.00 68.75 108 ASP A CA 1
ATOM 846 C C . ASP A 1 108 ? -6.190 -12.704 25.340 1.00 68.75 108 ASP A C 1
ATOM 848 O O . ASP A 1 108 ? -7.047 -13.574 25.231 1.00 68.75 108 ASP A O 1
ATOM 852 N N . GLY A 1 109 ? -6.526 -11.436 25.614 1.00 65.69 109 GLY A N 1
ATOM 853 C CA . GLY A 1 109 ? -7.907 -10.962 25.784 1.00 65.69 109 GLY A CA 1
ATOM 854 C C . GLY A 1 109 ? -8.682 -10.654 24.492 1.00 65.69 109 GLY A C 1
ATOM 855 O O . GLY A 1 109 ? -9.853 -10.305 24.566 1.00 65.69 109 GLY A O 1
ATOM 856 N N . ASP A 1 110 ? -8.075 -10.759 23.305 1.00 77.19 110 ASP A N 1
ATOM 857 C CA . ASP A 1 110 ? -8.758 -10.471 22.031 1.00 77.19 110 ASP A CA 1
ATOM 858 C C . ASP A 1 110 ? -9.624 -11.643 21.521 1.00 77.19 110 ASP A C 1
ATOM 860 O O . ASP A 1 110 ? -10.272 -11.502 20.483 1.00 77.19 110 ASP A O 1
ATOM 864 N N . ALA A 1 111 ? -9.672 -12.779 22.231 1.00 76.50 111 ALA A N 1
ATOM 865 C CA . ALA A 1 111 ? -10.519 -13.925 21.877 1.00 76.50 111 ALA A CA 1
ATOM 866 C C . ALA A 1 111 ? -12.012 -13.550 21.797 1.00 76.50 111 ALA A C 1
ATOM 868 O O . ALA A 1 111 ? -12.748 -14.056 20.953 1.00 76.50 111 ALA A O 1
ATOM 869 N N . GLU A 1 112 ? -12.452 -12.596 22.621 1.00 78.25 112 GLU A N 1
ATOM 870 C CA . GLU A 1 112 ? -13.829 -12.085 22.618 1.00 78.25 112 GLU A CA 1
ATOM 871 C C . GLU A 1 112 ? -14.200 -11.365 21.307 1.00 78.25 112 GLU A C 1
ATOM 873 O O . GLU A 1 112 ? -15.376 -11.284 20.953 1.00 78.25 112 GLU A O 1
ATOM 878 N N . LEU A 1 113 ? -13.211 -10.888 20.542 1.00 84.44 113 LEU A N 1
ATOM 879 C CA . LEU A 1 113 ? -13.435 -10.208 19.262 1.00 84.44 113 LEU A CA 1
ATOM 880 C C . LEU A 1 113 ? -13.724 -11.181 18.115 1.00 84.44 113 LEU A C 1
ATOM 882 O O . LEU A 1 113 ? -14.221 -10.758 17.074 1.00 84.44 113 LEU A O 1
ATOM 886 N N . GLU A 1 114 ? -13.403 -12.467 18.267 1.00 78.56 114 GLU A N 1
ATOM 887 C CA . GLU A 1 114 ? -13.489 -13.453 17.180 1.00 78.56 114 GLU A CA 1
ATOM 888 C C . GLU A 1 114 ? -14.936 -13.803 16.803 1.00 78.56 114 GLU A C 1
ATOM 890 O O . GLU A 1 114 ? -15.192 -14.233 15.681 1.00 78.56 114 GLU A O 1
ATOM 895 N N . GLY A 1 115 ? -15.891 -13.556 17.706 1.00 84.81 115 GLY A N 1
ATOM 896 C CA . GLY A 1 115 ? -17.326 -13.717 17.452 1.00 84.81 115 GLY A CA 1
ATOM 897 C C . GLY A 1 115 ? -18.034 -12.463 16.926 1.00 84.81 115 GLY A C 1
ATOM 898 O O . GLY A 1 115 ? -19.226 -12.519 16.630 1.00 84.81 115 GLY A O 1
ATOM 899 N N . MET A 1 116 ? -17.339 -11.328 16.832 1.00 91.75 116 MET A N 1
ATOM 900 C CA . MET A 1 116 ? -17.929 -10.044 16.446 1.00 91.75 116 MET A CA 1
ATOM 901 C C . MET A 1 116 ? -17.798 -9.789 14.942 1.00 91.75 116 MET A C 1
ATOM 903 O O . MET A 1 116 ? -16.867 -10.260 14.284 1.00 91.75 116 MET A O 1
ATOM 907 N N . SER A 1 117 ? -18.706 -8.983 14.380 1.00 94.06 117 SER A N 1
ATOM 908 C CA . SER A 1 117 ? -18.541 -8.532 12.998 1.00 94.06 117 SER A CA 1
ATOM 909 C C . SER A 1 117 ? -17.326 -7.592 12.881 1.00 94.06 117 SER A C 1
ATOM 911 O O . SER A 1 117 ? -17.024 -6.861 13.830 1.00 94.06 117 SER A O 1
ATOM 913 N N . PRO A 1 118 ? -16.642 -7.529 11.720 1.00 93.94 118 PRO A N 1
ATOM 914 C CA . PRO A 1 118 ? -15.534 -6.592 11.509 1.00 93.94 118 PRO A CA 1
ATOM 915 C C . PRO A 1 118 ? -15.904 -5.140 11.837 1.00 93.94 118 PRO A C 1
ATOM 917 O O . PRO A 1 118 ? -15.086 -4.392 12.369 1.00 93.94 118 PRO A O 1
ATOM 920 N N . ARG A 1 119 ? -17.153 -4.749 11.556 1.00 94.25 119 ARG A N 1
ATOM 921 C CA . ARG A 1 119 ? -17.681 -3.418 11.861 1.00 94.25 119 ARG A CA 1
ATOM 922 C C . ARG A 1 119 ? -17.795 -3.185 13.364 1.00 94.25 119 ARG A C 1
ATOM 924 O O . ARG A 1 119 ? -17.358 -2.137 13.830 1.00 94.25 119 ARG A O 1
ATOM 931 N N . ASP A 1 120 ? -18.327 -4.145 14.114 1.00 93.56 120 ASP A N 1
ATOM 932 C CA . ASP A 1 120 ? -18.474 -4.008 15.567 1.00 93.56 120 ASP A CA 1
ATOM 933 C C . ASP A 1 120 ? -17.111 -3.939 16.252 1.00 93.56 120 ASP A C 1
ATOM 935 O O . ASP A 1 120 ? -16.903 -3.091 17.118 1.00 93.56 120 ASP A O 1
ATOM 939 N N . VAL A 1 121 ? -16.149 -4.763 15.819 1.00 92.88 121 VAL A N 1
ATOM 940 C CA . VAL A 1 121 ? -14.764 -4.683 16.311 1.00 92.88 121 VAL A CA 1
ATOM 941 C C . VAL A 1 121 ? -14.161 -3.318 15.987 1.00 92.88 121 VAL A C 1
ATOM 943 O O . VAL A 1 121 ? -13.536 -2.705 16.851 1.00 92.88 121 VAL A O 1
ATOM 946 N N . PHE A 1 122 ? -14.364 -2.815 14.768 1.00 91.38 122 PHE A N 1
ATOM 947 C CA . PHE A 1 122 ? -13.846 -1.515 14.343 1.00 91.38 122 PHE A CA 1
ATOM 948 C C . PHE A 1 122 ? -14.418 -0.359 15.170 1.00 91.38 122 PHE A C 1
ATOM 950 O O . PHE A 1 122 ? -13.660 0.498 15.620 1.00 91.38 122 PHE A O 1
ATOM 957 N N . LEU A 1 123 ? -15.730 -0.351 15.420 1.00 91.69 123 LEU A N 1
ATOM 958 C CA . LEU A 1 123 ? -16.386 0.666 16.245 1.00 91.69 123 LEU A CA 1
ATOM 959 C C . LEU A 1 123 ? -15.978 0.553 17.720 1.00 91.69 123 LEU A C 1
ATOM 961 O O . LEU A 1 123 ? -15.645 1.566 18.334 1.00 91.69 123 LEU A O 1
ATOM 965 N N . LEU A 1 124 ? -15.924 -0.664 18.274 1.00 91.00 124 LEU A N 1
ATOM 966 C CA . LEU A 1 124 ? -15.487 -0.915 19.652 1.00 91.00 124 LEU A CA 1
ATOM 967 C C . LEU A 1 124 ? -14.049 -0.440 19.876 1.00 91.00 124 LEU A C 1
ATOM 969 O O . LEU A 1 124 ? -13.761 0.282 20.823 1.00 91.00 124 LEU A O 1
ATOM 973 N N . LYS A 1 125 ? -13.124 -0.816 18.992 1.00 87.19 125 LYS A N 1
ATOM 974 C CA . LYS A 1 125 ? -11.724 -0.386 19.086 1.00 87.19 125 LYS A CA 1
ATOM 975 C C . LYS A 1 125 ? -11.582 1.117 18.800 1.00 87.19 125 LYS A C 1
ATOM 977 O O . LYS A 1 125 ? -10.780 1.799 19.438 1.00 87.19 125 LYS A O 1
ATOM 982 N N . GLY A 1 126 ? -12.389 1.657 17.886 1.00 86.56 126 GLY A N 1
ATOM 983 C CA . GLY A 1 126 ? -12.478 3.085 17.578 1.00 86.56 126 GLY A CA 1
ATOM 984 C C . GLY A 1 126 ? -13.022 3.945 18.724 1.00 86.56 126 GLY A C 1
ATOM 985 O O . GLY A 1 126 ? -12.703 5.135 18.813 1.00 86.56 126 GLY A O 1
ATOM 986 N N . SER A 1 127 ? -13.770 3.360 19.665 1.00 86.81 127 SER A N 1
ATOM 987 C CA . SER A 1 127 ? -14.361 4.068 20.809 1.00 86.81 127 SER A CA 1
ATOM 988 C C . SER A 1 127 ? -13.336 4.569 21.834 1.00 86.81 127 SER A C 1
ATOM 990 O O . SER A 1 127 ? -13.705 5.299 22.754 1.00 86.81 127 SER A O 1
ATOM 992 N N . THR A 1 128 ? -12.049 4.247 21.674 1.00 85.50 128 THR A N 1
ATOM 993 C CA . THR A 1 128 ? -10.953 4.796 22.493 1.00 85.50 128 THR A CA 1
ATOM 994 C C . THR A 1 128 ? -10.233 5.976 21.836 1.00 85.50 128 THR A C 1
ATOM 996 O O . THR A 1 128 ? -9.430 6.633 22.487 1.00 85.50 128 THR A O 1
ATOM 999 N N . MET A 1 129 ? -10.512 6.275 20.560 1.00 84.56 129 MET A N 1
ATOM 1000 C CA . MET A 1 129 ? -9.873 7.373 19.813 1.00 84.56 129 MET A CA 1
ATOM 1001 C C . MET A 1 129 ? -10.263 8.760 20.341 1.00 84.56 129 MET A C 1
ATOM 1003 O O . MET A 1 129 ? -11.162 8.883 21.165 1.00 84.56 129 MET A O 1
ATOM 1007 N N . PHE A 1 130 ? -9.618 9.832 19.888 1.00 85.19 130 PHE A N 1
ATOM 1008 C CA . PHE A 1 130 ? -10.021 11.185 20.284 1.00 85.19 130 PHE A CA 1
ATOM 1009 C C . PHE A 1 130 ? -11.393 11.574 19.685 1.00 85.19 130 PHE A C 1
ATOM 1011 O O . PHE A 1 130 ? -11.788 11.030 18.648 1.00 85.19 130 PHE A O 1
ATOM 1018 N N . PRO A 1 131 ? -12.139 12.517 20.301 1.00 88.44 131 PRO A N 1
ATOM 1019 C CA . PRO A 1 131 ? -13.546 12.765 19.965 1.00 88.44 131 PRO A CA 1
ATOM 1020 C C . PRO A 1 131 ? -13.827 13.076 18.490 1.00 88.44 131 PRO A C 1
ATOM 1022 O O . PRO A 1 131 ? -14.816 12.594 17.942 1.00 88.44 131 PRO A O 1
ATOM 1025 N N . ALA A 1 132 ? -12.960 13.852 17.832 1.00 85.38 132 ALA A N 1
ATOM 1026 C CA . ALA A 1 132 ? -13.169 14.242 16.438 1.00 85.38 132 ALA A CA 1
ATOM 1027 C C . ALA A 1 132 ? -13.136 13.033 15.492 1.00 85.38 132 ALA A C 1
ATOM 1029 O O . ALA A 1 132 ? -13.973 12.909 14.602 1.00 85.38 132 ALA A O 1
ATOM 1030 N N . LEU A 1 133 ? -12.205 12.111 15.726 1.00 83.81 133 LEU A N 1
ATOM 1031 C CA . LEU A 1 133 ? -12.074 10.890 14.947 1.00 83.81 133 LEU A CA 1
ATOM 1032 C C . LEU A 1 133 ? -13.149 9.859 15.298 1.00 83.81 133 LEU A C 1
ATOM 1034 O O . LEU A 1 133 ? -13.650 9.174 14.409 1.00 83.81 133 LEU A O 1
ATOM 1038 N N . ARG A 1 134 ? -13.569 9.799 16.568 1.00 87.81 134 ARG A N 1
ATOM 1039 C CA . ARG A 1 134 ? -14.712 8.971 16.972 1.00 87.81 134 ARG A CA 1
ATOM 1040 C C . ARG A 1 134 ? -15.987 9.377 16.235 1.00 87.81 134 ARG A C 1
ATOM 1042 O O . ARG A 1 134 ? -16.619 8.527 15.630 1.00 87.81 134 ARG A O 1
ATOM 1049 N N . SER A 1 135 ? -16.288 10.678 16.166 1.00 87.75 135 SER A N 1
ATOM 1050 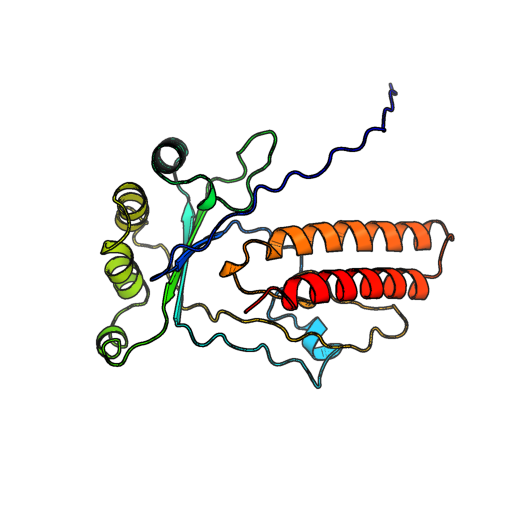C CA . SER A 1 135 ? -17.446 11.206 15.418 1.00 87.75 135 SER A CA 1
ATOM 1051 C C . SER A 1 135 ? -17.420 10.821 13.937 1.00 87.75 135 SER A C 1
ATOM 1053 O O . SER A 1 135 ? -18.465 10.649 13.308 1.00 87.75 135 SER A O 1
ATOM 1055 N N . VAL A 1 136 ? -16.237 10.668 13.344 1.00 87.31 136 VAL A N 1
ATOM 1056 C CA . VAL A 1 136 ? -16.110 10.185 11.967 1.00 87.31 136 VAL A CA 1
ATOM 1057 C C . VAL A 1 136 ? -16.567 8.729 11.868 1.00 87.31 136 VAL A C 1
ATOM 1059 O O . VAL A 1 136 ? -17.389 8.440 10.999 1.00 87.31 136 VAL A O 1
ATOM 1062 N N . MET A 1 137 ? -16.124 7.863 12.781 1.00 88.06 137 MET A N 1
ATOM 1063 C CA . MET A 1 137 ? -16.503 6.444 12.839 1.00 88.06 137 MET A CA 1
ATOM 1064 C C . MET A 1 137 ? -17.973 6.226 13.228 1.00 88.06 137 MET A C 1
ATOM 1066 O O . MET A 1 137 ? -18.646 5.415 12.600 1.00 88.06 137 MET A O 1
ATOM 1070 N N . ASP A 1 138 ? -18.486 6.967 14.212 1.00 87.94 138 ASP A N 1
ATOM 1071 C CA . ASP A 1 138 ? -19.860 6.832 14.721 1.00 87.94 138 ASP A CA 1
ATOM 1072 C C . ASP A 1 138 ? -20.909 7.171 13.650 1.00 87.94 138 ASP A C 1
ATOM 1074 O O . ASP A 1 138 ? -21.978 6.569 13.583 1.00 87.94 138 ASP A O 1
ATOM 1078 N N . GLU A 1 139 ? -20.593 8.126 12.776 1.00 88.25 139 GLU A N 1
ATOM 1079 C CA . GLU A 1 139 ? -21.463 8.552 11.675 1.00 88.25 139 GLU A CA 1
ATOM 1080 C C . GLU A 1 139 ? -21.112 7.848 10.349 1.00 88.25 139 GLU A C 1
ATOM 1082 O O . GLU A 1 139 ? -21.547 8.279 9.279 1.00 88.25 139 GLU A O 1
ATOM 1087 N N . MET A 1 140 ? -20.297 6.790 10.390 1.00 90.31 140 MET A N 1
ATOM 1088 C CA . MET A 1 140 ? -20.027 5.952 9.224 1.00 90.31 140 MET A CA 1
ATOM 1089 C C . MET A 1 140 ? -21.350 5.351 8.711 1.00 90.31 140 MET A C 1
ATOM 1091 O O . MET A 1 140 ? -22.055 4.702 9.493 1.00 90.31 140 MET A O 1
ATOM 1095 N N . PRO A 1 141 ? -21.693 5.499 7.415 1.00 92.12 141 PRO A N 1
ATOM 1096 C CA . PRO A 1 141 ? -22.924 4.942 6.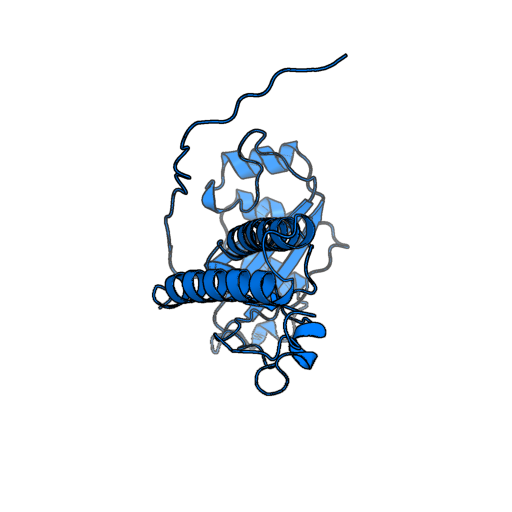856 1.00 92.12 141 PRO A CA 1
ATOM 1097 C C . PRO A 1 141 ? -23.091 3.452 7.183 1.00 92.12 141 PRO A C 1
ATOM 1099 O O . PRO A 1 141 ? -22.110 2.703 7.244 1.00 92.12 141 PRO A O 1
ATOM 1102 N N . GLN A 1 142 ? -24.325 3.013 7.440 1.00 91.06 142 GLN A N 1
ATOM 1103 C CA . GLN A 1 142 ? -24.602 1.646 7.911 1.00 91.06 142 GLN A CA 1
ATOM 1104 C C . GLN A 1 142 ? -24.209 0.571 6.891 1.00 91.06 142 GLN A C 1
ATOM 1106 O O . GLN A 1 142 ? -23.760 -0.506 7.266 1.00 91.06 142 GLN A O 1
ATOM 1111 N N . ASP A 1 143 ? -24.303 0.897 5.607 1.00 92.44 143 ASP A N 1
ATOM 1112 C CA . ASP A 1 143 ? -23.912 0.064 4.471 1.00 92.44 143 ASP A CA 1
ATOM 1113 C C . ASP A 1 143 ? -22.402 0.093 4.175 1.00 92.44 143 ASP A C 1
ATOM 1115 O O . ASP A 1 143 ? -21.930 -0.615 3.285 1.00 92.44 143 ASP A O 1
ATOM 1119 N N . THR A 1 144 ? -21.619 0.881 4.921 1.00 92.25 144 THR A N 1
ATOM 1120 C CA . THR A 1 144 ? -20.163 0.905 4.753 1.00 92.25 144 THR A CA 1
ATOM 1121 C C . THR A 1 144 ? -19.557 -0.436 5.157 1.00 92.25 144 THR A C 1
ATOM 1123 O O . THR A 1 144 ? -19.715 -0.899 6.291 1.00 92.25 144 THR A O 1
ATOM 1126 N N . VAL A 1 145 ? -18.809 -1.024 4.226 1.00 93.56 145 VAL A N 1
ATOM 1127 C CA . VAL A 1 145 ? -18.093 -2.282 4.427 1.00 93.56 145 VAL A CA 1
ATOM 1128 C C . VAL A 1 145 ? -16.823 -2.039 5.235 1.00 93.56 145 VAL A C 1
ATOM 1130 O O . VAL A 1 145 ? -15.982 -1.219 4.867 1.00 93.56 145 VAL A O 1
ATOM 1133 N N . VAL A 1 146 ? -16.675 -2.806 6.311 1.00 93.62 146 VAL A N 1
ATOM 1134 C CA . VAL A 1 146 ? -15.438 -2.912 7.084 1.00 93.62 146 VAL A CA 1
ATOM 1135 C C . VAL A 1 146 ? -14.861 -4.303 6.852 1.00 93.62 146 VAL A C 1
ATOM 1137 O O . VAL A 1 146 ? -15.568 -5.297 7.016 1.00 93.62 146 VAL A O 1
ATOM 1140 N N . SER A 1 147 ? -13.585 -4.373 6.487 1.00 92.44 147 SER A N 1
ATOM 1141 C CA . SER A 1 147 ? -12.914 -5.625 6.131 1.00 92.44 147 SER A CA 1
ATOM 1142 C C . SER A 1 147 ? -11.673 -5.849 6.978 1.00 92.44 147 SER A C 1
ATOM 1144 O O . SER A 1 147 ? -10.966 -4.900 7.317 1.00 92.44 147 SER A O 1
ATOM 1146 N N . TRP A 1 148 ? -11.369 -7.114 7.260 1.00 89.94 148 TRP A N 1
ATOM 1147 C CA . TRP A 1 148 ? -10.048 -7.505 7.742 1.00 89.94 148 TRP A CA 1
ATOM 1148 C C . TRP A 1 148 ? -8.991 -7.201 6.683 1.00 89.94 148 TRP A C 1
ATOM 1150 O O . TRP A 1 148 ? -9.208 -7.411 5.488 1.00 89.94 148 TRP A O 1
ATOM 1160 N N . VAL A 1 149 ? -7.850 -6.695 7.135 1.00 85.88 149 VAL A N 1
ATOM 1161 C CA . VAL A 1 149 ? -6.728 -6.308 6.288 1.00 85.88 149 VAL A CA 1
ATOM 1162 C C . VAL A 1 149 ? -5.500 -7.064 6.756 1.00 85.88 149 VAL A C 1
ATOM 1164 O O . VAL A 1 149 ? -5.097 -6.972 7.913 1.00 85.88 149 VAL A O 1
ATOM 1167 N N . ASN A 1 150 ? -4.880 -7.776 5.825 1.00 83.38 150 ASN A N 1
ATOM 1168 C CA . ASN A 1 150 ? -3.564 -8.350 6.035 1.00 83.38 150 ASN A CA 1
ATOM 1169 C C . ASN A 1 150 ? -2.526 -7.267 5.755 1.00 83.38 150 ASN A C 1
ATOM 1171 O O . ASN A 1 150 ? -2.321 -6.889 4.600 1.00 83.38 150 ASN A O 1
ATOM 1175 N N . LEU A 1 151 ? -1.899 -6.749 6.811 1.00 81.88 151 LEU A N 1
ATOM 1176 C CA . LEU A 1 151 ? -0.751 -5.865 6.660 1.00 81.88 151 LEU A CA 1
ATOM 1177 C C . LEU A 1 151 ? 0.469 -6.717 6.339 1.00 81.88 151 LEU A C 1
ATOM 1179 O O . LEU A 1 151 ? 0.809 -7.635 7.085 1.00 81.88 151 LEU A O 1
ATOM 1183 N N . VAL A 1 152 ? 1.085 -6.421 5.201 1.00 81.88 152 VAL A N 1
ATOM 1184 C CA . VAL A 1 152 ? 2.200 -7.190 4.663 1.00 81.88 152 VAL A CA 1
ATOM 1185 C C . VAL A 1 152 ? 3.370 -6.283 4.329 1.00 81.88 152 VAL A C 1
ATOM 1187 O O . VAL A 1 152 ? 3.189 -5.104 4.027 1.00 81.88 152 VAL A O 1
ATOM 1190 N N . GLU A 1 153 ? 4.560 -6.862 4.349 1.00 80.94 153 GLU A N 1
ATOM 1191 C CA . GLU A 1 153 ? 5.784 -6.254 3.846 1.00 80.94 153 GLU A CA 1
ATOM 1192 C C . GLU A 1 153 ? 6.474 -7.213 2.875 1.00 80.94 153 GLU A C 1
ATOM 1194 O O . GLU A 1 153 ? 6.395 -8.439 3.005 1.00 80.94 153 GLU A O 1
ATOM 1199 N N . TRP A 1 154 ? 7.156 -6.658 1.876 1.00 78.38 154 TRP A N 1
ATOM 1200 C CA . TRP A 1 154 ? 7.970 -7.448 0.960 1.00 78.38 154 TRP A CA 1
ATOM 1201 C C . TRP A 1 154 ? 9.441 -7.414 1.371 1.00 78.38 154 TRP A C 1
ATOM 1203 O O . TRP A 1 154 ? 10.028 -6.327 1.371 1.00 78.38 154 TRP A O 1
ATOM 1213 N N . PRO A 1 155 ? 10.111 -8.564 1.581 1.00 72.50 155 PRO A N 1
ATOM 1214 C CA . PRO A 1 155 ? 11.567 -8.592 1.676 1.00 72.50 155 PRO A CA 1
ATOM 1215 C C . PRO A 1 155 ? 12.218 -8.060 0.393 1.00 72.50 155 PRO A C 1
ATOM 1217 O O . PRO A 1 155 ? 11.600 -8.026 -0.682 1.00 72.50 155 PRO A O 1
ATOM 1220 N N . ALA A 1 156 ? 13.463 -7.596 0.513 1.00 74.38 156 ALA A N 1
ATOM 1221 C CA . ALA A 1 156 ? 14.250 -7.132 -0.625 1.00 74.38 156 ALA A CA 1
ATOM 1222 C C . ALA A 1 156 ? 14.690 -8.349 -1.433 1.00 74.38 156 ALA A C 1
ATOM 1224 O O . ALA A 1 156 ? 15.529 -9.123 -0.984 1.00 74.38 156 ALA A O 1
ATOM 1225 N N . VAL A 1 157 ? 14.079 -8.537 -2.601 1.00 75.75 157 VAL A N 1
ATOM 1226 C CA . VAL A 1 157 ? 14.290 -9.725 -3.433 1.00 75.75 157 VAL A CA 1
ATOM 1227 C C . VAL A 1 157 ? 14.655 -9.303 -4.847 1.00 75.75 157 VAL A C 1
ATOM 1229 O O . VAL A 1 157 ? 14.182 -8.280 -5.348 1.00 75.75 157 VAL A O 1
ATOM 1232 N N . SER A 1 158 ? 15.521 -10.086 -5.480 1.00 82.19 158 SER A N 1
ATOM 1233 C CA . SER A 1 158 ? 15.743 -10.025 -6.920 1.00 82.19 158 SER A CA 1
ATOM 1234 C C . SER A 1 158 ? 14.633 -10.776 -7.655 1.00 82.19 158 SER A C 1
ATOM 1236 O O . SER A 1 158 ? 13.962 -11.637 -7.087 1.00 82.19 158 SER A O 1
ATOM 1238 N N . TRP A 1 159 ? 14.448 -10.441 -8.926 1.00 89.00 159 TRP A N 1
ATOM 1239 C CA . TRP A 1 159 ? 13.523 -11.112 -9.834 1.00 89.00 159 TRP A CA 1
ATOM 1240 C C . TRP A 1 159 ? 14.127 -11.164 -11.231 1.00 89.00 159 TRP A C 1
ATOM 1242 O O . TRP A 1 159 ? 15.011 -10.364 -11.552 1.00 89.00 159 TRP A O 1
ATOM 1252 N N . ASP A 1 160 ? 13.653 -12.099 -12.046 1.00 90.00 160 ASP A N 1
ATOM 1253 C CA . ASP A 1 160 ? 14.005 -12.149 -13.460 1.00 90.00 160 ASP A CA 1
ATOM 1254 C C . ASP A 1 160 ? 13.145 -11.135 -14.219 1.00 90.00 160 ASP A C 1
ATOM 1256 O O . ASP A 1 160 ? 11.920 -11.217 -14.217 1.00 90.00 160 ASP A O 1
ATOM 1260 N N . ASN A 1 161 ? 13.787 -10.142 -14.828 1.00 88.94 161 ASN A N 1
ATOM 1261 C CA . ASN A 1 161 ? 13.128 -9.078 -15.585 1.00 88.94 161 ASN A CA 1
ATOM 1262 C C . ASN A 1 161 ? 13.050 -9.375 -17.096 1.00 88.94 161 ASN A C 1
ATOM 1264 O O . ASN A 1 161 ? 12.689 -8.494 -17.882 1.00 88.94 161 ASN A O 1
ATOM 1268 N N . TRP A 1 162 ? 13.394 -10.605 -17.505 1.00 89.44 162 TRP A N 1
ATOM 1269 C CA . TRP A 1 162 ? 13.364 -11.088 -18.890 1.00 89.44 162 TRP A CA 1
ATOM 1270 C C . TRP A 1 162 ? 14.133 -10.174 -19.840 1.00 89.44 162 TRP A C 1
ATOM 1272 O O . TRP A 1 162 ? 13.593 -9.679 -20.827 1.00 89.44 162 TRP A O 1
ATOM 1282 N N . ASP A 1 163 ? 15.389 -9.891 -19.495 1.00 88.00 163 ASP A N 1
ATOM 1283 C CA . ASP A 1 163 ? 16.248 -8.965 -20.240 1.00 88.00 163 ASP A CA 1
ATOM 1284 C C . ASP A 1 163 ? 15.646 -7.551 -20.398 1.00 88.00 163 ASP A C 1
ATOM 1286 O O . ASP A 1 163 ? 15.888 -6.852 -21.384 1.00 88.00 163 ASP A O 1
ATOM 1290 N N . GLY A 1 164 ? 14.897 -7.099 -19.388 1.00 84.75 164 GLY A N 1
ATOM 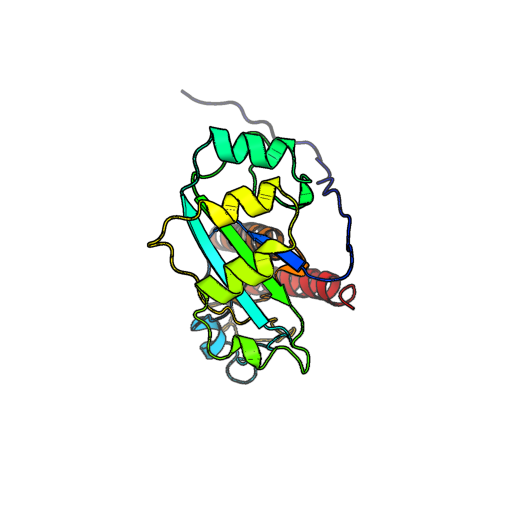1291 C CA . GLY A 1 164 ? 14.284 -5.770 -19.330 1.00 84.75 164 GLY A CA 1
ATOM 1292 C C . GLY A 1 164 ? 12.958 -5.642 -20.079 1.00 84.75 164 GLY A C 1
ATOM 1293 O O . GLY A 1 164 ? 12.539 -4.528 -20.388 1.00 84.75 164 GLY A O 1
ATOM 1294 N N . VAL A 1 165 ? 12.290 -6.757 -20.378 1.00 87.06 165 VAL A N 1
ATOM 1295 C CA . VAL A 1 165 ? 10.932 -6.760 -20.949 1.00 87.06 165 VAL A CA 1
ATOM 1296 C C . VAL A 1 165 ? 9.875 -6.448 -19.886 1.00 87.06 165 VAL A C 1
ATOM 1298 O O . VAL A 1 165 ? 8.859 -5.828 -20.199 1.00 87.06 165 VAL A O 1
ATOM 1301 N N . ALA A 1 166 ? 10.102 -6.847 -18.634 1.00 89.81 166 ALA A N 1
ATOM 1302 C CA . ALA A 1 166 ? 9.159 -6.652 -17.536 1.00 89.81 166 ALA A CA 1
ATOM 1303 C C . ALA A 1 166 ? 9.875 -6.190 -16.264 1.00 89.81 166 ALA A C 1
ATOM 1305 O O . ALA A 1 166 ? 11.029 -6.520 -16.045 1.00 89.81 166 ALA A O 1
ATOM 1306 N N . THR A 1 167 ? 9.198 -5.436 -15.401 1.00 91.88 167 THR A N 1
ATOM 1307 C CA . THR A 1 167 ? 9.728 -5.045 -14.086 1.00 91.88 167 THR A CA 1
ATOM 1308 C C . THR A 1 167 ? 8.585 -4.829 -13.093 1.00 91.88 167 THR A C 1
ATOM 1310 O O . THR A 1 167 ? 7.413 -4.871 -13.473 1.00 91.88 167 THR A O 1
ATOM 1313 N N . LEU A 1 168 ? 8.920 -4.612 -11.823 1.00 90.12 168 LEU A N 1
ATOM 1314 C CA . LEU A 1 168 ? 7.978 -4.348 -10.735 1.00 90.12 168 LEU A CA 1
ATOM 1315 C C . LEU A 1 168 ? 8.144 -2.913 -10.237 1.00 90.12 168 LEU A C 1
ATOM 1317 O O . LEU A 1 168 ? 9.247 -2.375 -10.256 1.00 90.12 168 LEU A O 1
ATOM 1321 N N . THR A 1 169 ? 7.060 -2.317 -9.741 1.00 89.88 169 THR A N 1
ATOM 1322 C CA . THR A 1 169 ? 7.028 -0.931 -9.247 1.00 89.88 169 THR A CA 1
ATOM 1323 C C . THR A 1 169 ? 6.055 -0.744 -8.081 1.00 89.88 169 THR A C 1
ATOM 1325 O O . THR A 1 169 ? 5.051 -1.460 -7.968 1.00 89.88 169 THR A O 1
ATOM 1328 N N . GLY A 1 170 ? 6.338 0.211 -7.193 1.00 85.19 170 GLY A N 1
ATOM 1329 C CA . GLY A 1 170 ? 5.511 0.490 -6.019 1.00 85.19 170 GLY A CA 1
ATOM 1330 C C . GLY A 1 170 ? 5.348 -0.752 -5.143 1.00 85.19 170 GLY A C 1
ATOM 1331 O O . GLY A 1 170 ? 6.279 -1.543 -4.993 1.00 85.19 170 GLY A O 1
ATOM 1332 N N . ASP A 1 171 ? 4.138 -0.988 -4.635 1.00 84.12 171 ASP A N 1
ATOM 1333 C CA . ASP A 1 171 ? 3.870 -2.126 -3.747 1.00 84.12 171 ASP A CA 1
ATOM 1334 C C . ASP A 1 171 ? 4.190 -3.495 -4.370 1.00 84.12 171 ASP A C 1
ATOM 1336 O O . ASP A 1 171 ? 4.516 -4.437 -3.649 1.00 84.12 171 ASP A O 1
ATOM 1340 N N . SER A 1 172 ? 4.149 -3.620 -5.701 1.00 84.88 172 SER A N 1
ATOM 1341 C CA . SER A 1 172 ? 4.530 -4.868 -6.375 1.00 84.88 172 SER A CA 1
ATOM 1342 C C . SER A 1 172 ? 6.030 -5.158 -6.269 1.00 84.88 172 SER A C 1
ATOM 1344 O O . SER A 1 172 ? 6.427 -6.319 -6.243 1.00 84.88 172 SER A O 1
ATOM 1346 N N . ALA A 1 173 ? 6.874 -4.129 -6.146 1.00 85.88 173 ALA A N 1
ATOM 1347 C CA . ALA A 1 173 ? 8.317 -4.256 -5.948 1.00 85.88 173 ALA A CA 1
ATOM 1348 C C . ALA A 1 173 ? 8.695 -4.246 -4.459 1.00 85.88 173 ALA A C 1
ATOM 1350 O O . ALA A 1 173 ? 9.550 -5.025 -4.010 1.00 85.88 173 ALA A O 1
ATOM 1351 N N . HIS A 1 174 ? 8.068 -3.362 -3.686 1.00 82.75 174 HIS A N 1
ATOM 1352 C CA . HIS A 1 174 ? 8.494 -3.001 -2.337 1.00 82.75 174 HIS A CA 1
ATOM 1353 C C . HIS A 1 174 ? 7.344 -2.554 -1.433 1.00 82.75 174 HIS A C 1
ATOM 1355 O O . HIS A 1 174 ? 7.481 -1.575 -0.717 1.00 82.75 174 HIS A O 1
ATOM 1361 N N . C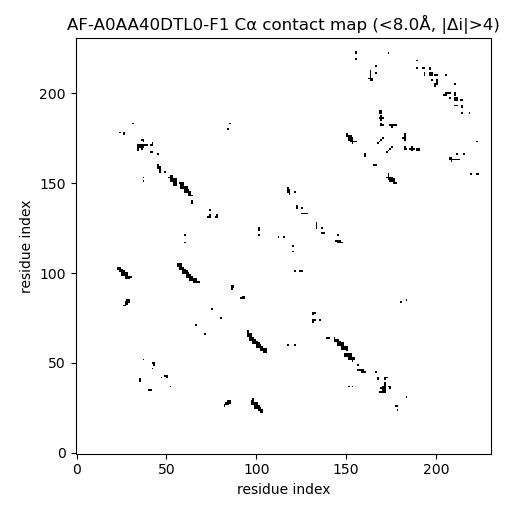YS A 1 175 ? 6.229 -3.291 -1.399 1.00 82.31 175 CYS A N 1
ATOM 1362 C CA . CYS A 1 175 ? 5.192 -3.055 -0.384 1.00 82.31 175 CYS A CA 1
ATOM 1363 C C . CYS A 1 175 ? 5.814 -2.941 1.014 1.00 82.31 175 CYS A C 1
ATOM 1365 O O . CYS A 1 175 ? 6.524 -3.841 1.476 1.00 82.31 175 CYS A O 1
ATOM 1367 N N . MET A 1 176 ? 5.539 -1.806 1.645 1.00 75.75 176 MET A N 1
ATOM 1368 C CA . MET A 1 176 ? 5.933 -1.467 3.003 1.00 75.75 176 MET A CA 1
ATOM 1369 C C . MET A 1 176 ? 4.679 -1.359 3.860 1.00 75.75 176 MET A C 1
ATOM 1371 O O . MET A 1 176 ? 3.594 -1.053 3.356 1.00 75.75 176 MET A O 1
ATOM 1375 N N . SER A 1 177 ? 4.825 -1.541 5.169 1.00 71.62 177 SER A N 1
ATOM 1376 C CA . SER A 1 177 ? 3.695 -1.362 6.065 1.00 71.62 177 SER A CA 1
ATOM 1377 C C . SER A 1 177 ? 3.208 0.080 6.102 1.00 71.62 177 SER A C 1
ATOM 1379 O O . SER A 1 177 ? 3.958 1.050 5.964 1.00 71.62 177 SER A O 1
ATOM 1381 N N . ILE A 1 178 ? 1.909 0.215 6.360 1.00 69.06 178 ILE A N 1
ATOM 1382 C CA . ILE A 1 178 ? 1.213 1.500 6.447 1.00 69.06 178 ILE A CA 1
ATOM 1383 C C . ILE A 1 178 ? 1.783 2.424 7.533 1.00 69.06 178 ILE A C 1
ATOM 1385 O O . ILE A 1 178 ? 1.621 3.636 7.444 1.00 69.06 178 ILE A O 1
ATOM 1389 N N . TYR A 1 179 ? 2.484 1.874 8.530 1.00 66.25 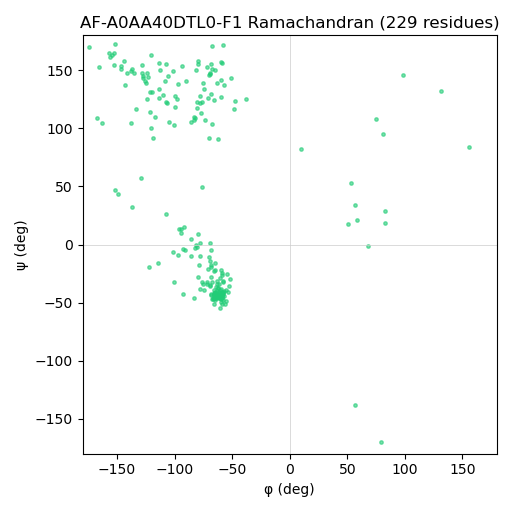179 TYR A N 1
ATOM 1390 C CA . TYR A 1 179 ? 3.096 2.637 9.620 1.00 66.25 179 TYR A CA 1
ATOM 1391 C C . TYR A 1 179 ? 4.258 3.520 9.164 1.00 66.25 179 TYR A C 1
ATOM 1393 O O . TYR A 1 179 ? 4.612 4.463 9.865 1.00 66.25 179 TYR A O 1
ATOM 1401 N N . ARG A 1 180 ? 4.849 3.235 7.996 1.00 66.25 180 ARG A N 1
ATOM 1402 C CA . ARG A 1 180 ? 5.907 4.069 7.415 1.00 66.25 180 ARG A CA 1
ATOM 1403 C C . ARG A 1 180 ? 5.375 5.394 6.892 1.00 66.25 180 ARG A C 1
ATOM 1405 O O . ARG A 1 180 ? 6.115 6.363 6.887 1.00 66.25 180 ARG A O 1
ATOM 1412 N N . GLY A 1 181 ? 4.149 5.414 6.367 1.00 64.50 181 GLY A N 1
ATOM 1413 C CA . GLY A 1 181 ? 3.618 6.566 5.629 1.00 64.50 181 GLY A CA 1
ATOM 1414 C C . GLY A 1 181 ? 4.303 6.847 4.279 1.00 64.50 181 GLY A C 1
ATOM 1415 O O . GLY A 1 181 ? 3.874 7.740 3.559 1.00 64.50 181 GLY A O 1
ATOM 1416 N N . GLU A 1 182 ? 5.320 6.068 3.892 1.00 66.94 182 GLU A N 1
ATOM 1417 C CA . GLU A 1 182 ? 6.187 6.355 2.737 1.00 66.94 182 GLU A CA 1
ATOM 1418 C C . GLU A 1 182 ? 5.862 5.546 1.468 1.00 66.94 182 GLU A C 1
ATOM 1420 O O . GLU A 1 182 ? 6.440 5.806 0.411 1.00 66.94 182 GLU A O 1
ATOM 1425 N N . GLY A 1 183 ? 4.945 4.572 1.535 1.00 70.38 183 GLY A N 1
ATOM 1426 C CA . GLY A 1 183 ? 4.630 3.681 0.404 1.00 70.38 183 GLY A CA 1
ATOM 1427 C C . GLY A 1 183 ? 4.179 4.433 -0.850 1.00 70.38 183 GLY A C 1
ATOM 1428 O O . GLY A 1 183 ? 4.682 4.191 -1.947 1.00 70.38 183 GLY A O 1
ATOM 1429 N N . VAL A 1 184 ? 3.296 5.423 -0.680 1.00 69.94 184 VAL A N 1
ATOM 1430 C CA . VAL A 1 184 ? 2.816 6.265 -1.788 1.00 69.94 184 VAL A CA 1
ATOM 1431 C C . VAL A 1 184 ? 3.945 7.121 -2.360 1.00 69.94 184 VAL A C 1
ATOM 1433 O O . VAL A 1 184 ? 4.096 7.186 -3.579 1.00 69.94 184 VAL A O 1
ATOM 1436 N N . ASN A 1 185 ? 4.773 7.725 -1.502 1.00 75.75 185 ASN A N 1
ATOM 1437 C CA . ASN A 1 185 ? 5.911 8.538 -1.934 1.00 75.75 185 ASN A CA 1
ATOM 1438 C C . ASN A 1 185 ? 6.873 7.708 -2.790 1.00 75.75 185 ASN A C 1
ATOM 1440 O O . ASN A 1 185 ? 7.251 8.123 -3.886 1.00 75.75 185 ASN A O 1
ATOM 1444 N N . HIS A 1 186 ? 7.198 6.496 -2.337 1.00 77.19 186 HIS A N 1
ATOM 1445 C CA . HIS A 1 186 ? 8.067 5.586 -3.075 1.00 77.19 186 HIS A CA 1
ATOM 1446 C C . HIS A 1 186 ? 7.432 5.137 -4.393 1.00 77.19 186 HIS A C 1
ATOM 1448 O O . HIS A 1 186 ? 8.119 5.128 -5.409 1.00 77.19 186 HIS A O 1
ATOM 1454 N N . GLY A 1 187 ? 6.131 4.837 -4.416 1.00 80.31 187 GLY A N 1
ATOM 1455 C CA . GLY A 1 187 ? 5.415 4.495 -5.649 1.00 80.31 187 GLY A CA 1
ATOM 1456 C C . GLY A 1 187 ? 5.382 5.632 -6.680 1.00 80.31 187 GLY A C 1
ATOM 1457 O O . GLY A 1 187 ? 5.516 5.382 -7.878 1.00 80.31 187 GLY A O 1
ATOM 1458 N N . ILE A 1 188 ? 5.253 6.888 -6.241 1.00 79.00 188 ILE A N 1
ATOM 1459 C CA . ILE A 1 188 ? 5.315 8.059 -7.134 1.00 79.00 188 ILE A CA 1
ATOM 1460 C C . ILE A 1 188 ? 6.726 8.227 -7.701 1.00 79.00 188 ILE A C 1
ATOM 1462 O O . ILE A 1 188 ? 6.877 8.409 -8.911 1.00 79.00 188 ILE A O 1
ATOM 1466 N N . ILE A 1 189 ? 7.752 8.150 -6.847 1.00 83.44 189 ILE A N 1
ATOM 1467 C CA . ILE A 1 189 ? 9.153 8.248 -7.278 1.00 83.44 189 ILE A CA 1
ATOM 1468 C C . ILE A 1 189 ? 9.462 7.148 -8.291 1.00 83.44 189 ILE A C 1
ATOM 1470 O O . ILE A 1 189 ? 10.008 7.447 -9.350 1.00 83.44 189 ILE A O 1
ATOM 1474 N N . ASP A 1 190 ? 9.040 5.911 -8.028 1.00 86.19 190 ASP A N 1
ATOM 1475 C CA . ASP A 1 190 ? 9.213 4.804 -8.962 1.00 86.19 190 ASP A CA 1
ATOM 1476 C C . ASP A 1 190 ? 8.619 5.103 -10.340 1.00 86.19 190 ASP A C 1
ATOM 1478 O O . ASP A 1 190 ? 9.290 4.913 -11.352 1.00 86.19 190 ASP A O 1
ATOM 1482 N N . GLY A 1 191 ? 7.374 5.590 -10.384 1.00 86.44 191 GLY A N 1
ATOM 1483 C CA . GLY A 1 191 ? 6.716 5.945 -11.638 1.00 86.44 191 GLY A CA 1
ATOM 1484 C C . GLY A 1 191 ? 7.490 7.018 -12.406 1.00 86.44 191 GLY A C 1
ATOM 1485 O O . GLY A 1 191 ? 7.671 6.897 -13.618 1.00 86.44 191 GLY A O 1
ATOM 1486 N N . CYS A 1 192 ? 7.995 8.037 -11.709 1.00 83.56 192 CYS A N 1
ATOM 1487 C CA . CYS A 1 192 ? 8.806 9.101 -12.301 1.00 83.56 192 CYS A CA 1
ATOM 1488 C C . CYS A 1 192 ? 10.148 8.586 -12.843 1.00 83.56 192 CYS A C 1
ATOM 1490 O O . CYS A 1 192 ? 10.507 8.897 -13.981 1.00 83.56 192 CYS A O 1
ATOM 1492 N N . VAL A 1 193 ? 10.881 7.796 -12.054 1.00 88.62 193 VAL A N 1
ATOM 1493 C CA . VAL A 1 193 ? 12.194 7.255 -12.442 1.00 88.62 193 VAL A CA 1
ATOM 1494 C C . VAL A 1 193 ? 12.043 6.278 -13.607 1.00 88.62 193 VAL A C 1
ATOM 1496 O O . VAL A 1 1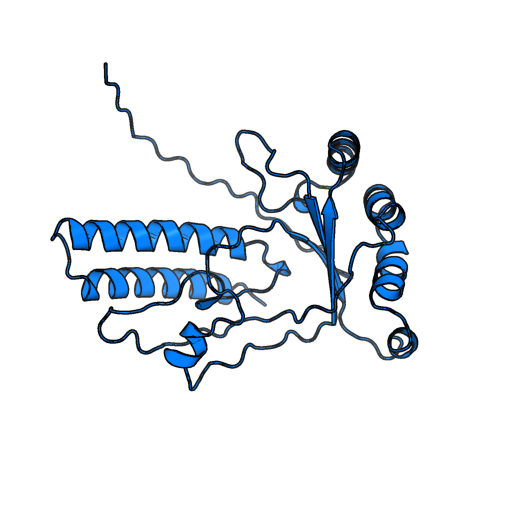93 ? 12.755 6.411 -14.605 1.00 88.62 193 VAL A O 1
ATOM 1499 N N . LEU A 1 194 ? 11.075 5.358 -13.539 1.00 90.44 194 LEU A N 1
ATOM 1500 C CA . LEU A 1 194 ? 10.807 4.400 -14.611 1.00 90.44 194 LEU A CA 1
ATOM 1501 C C . LEU A 1 194 ? 10.372 5.109 -15.898 1.00 90.44 194 LEU A C 1
ATOM 1503 O O . LEU A 1 194 ? 10.905 4.814 -16.967 1.00 90.44 194 LEU A O 1
ATOM 1507 N N . ALA A 1 195 ? 9.463 6.087 -15.820 1.00 90.31 195 ALA A N 1
ATOM 1508 C CA . ALA A 1 195 ? 9.053 6.862 -16.992 1.00 90.31 195 ALA A CA 1
ATOM 1509 C C . ALA A 1 195 ? 10.233 7.618 -17.626 1.00 90.31 195 ALA A C 1
ATOM 1511 O O . ALA A 1 195 ? 10.372 7.628 -18.850 1.00 90.31 195 ALA A O 1
ATOM 1512 N N . GLY A 1 196 ? 11.112 8.211 -16.811 1.00 90.75 196 GLY A N 1
ATOM 1513 C CA . GLY A 1 196 ? 12.332 8.869 -17.285 1.00 90.75 196 GLY A CA 1
ATOM 1514 C C . GLY A 1 196 ? 13.307 7.904 -17.966 1.00 90.75 196 GLY A C 1
ATOM 1515 O O . GLY A 1 196 ? 13.855 8.219 -19.026 1.00 90.75 196 GLY A O 1
ATOM 1516 N N . ALA A 1 197 ? 13.491 6.709 -17.403 1.00 90.56 197 ALA A N 1
ATOM 1517 C CA . ALA A 1 197 ? 14.334 5.668 -17.984 1.00 90.56 197 ALA A CA 1
ATOM 1518 C C . ALA A 1 197 ? 13.771 5.158 -19.323 1.00 90.56 197 ALA A C 1
ATOM 1520 O O . ALA A 1 197 ? 14.497 5.089 -20.317 1.00 90.56 197 ALA A O 1
ATOM 1521 N N . LEU A 1 198 ? 12.466 4.882 -19.389 1.00 88.31 198 LEU A N 1
ATOM 1522 C CA . LEU A 1 198 ? 11.797 4.460 -20.623 1.00 88.31 198 LEU A CA 1
ATOM 1523 C C . LEU A 1 198 ? 11.828 5.554 -21.694 1.00 88.31 198 LEU A C 1
ATOM 1525 O O . LEU A 1 198 ? 12.030 5.252 -22.870 1.00 88.31 198 LEU A O 1
ATOM 1529 N N . LYS A 1 199 ? 11.704 6.828 -21.304 1.00 92.06 199 LYS A N 1
ATOM 1530 C CA . LYS A 1 199 ? 11.864 7.958 -22.226 1.00 92.06 199 LYS A CA 1
ATOM 1531 C C . LYS A 1 199 ? 13.262 7.988 -22.846 1.00 92.06 199 LYS A C 1
ATOM 1533 O O . LYS A 1 199 ? 13.372 8.122 -24.058 1.00 92.06 199 LYS A O 1
ATOM 1538 N N . ARG A 1 200 ? 14.323 7.808 -22.052 1.00 93.44 200 ARG A N 1
ATOM 1539 C CA . ARG A 1 200 ? 15.697 7.697 -22.580 1.00 93.44 200 ARG A CA 1
ATOM 1540 C C . ARG A 1 200 ? 15.834 6.559 -23.590 1.00 93.44 200 ARG A C 1
ATOM 1542 O O . ARG A 1 200 ? 16.516 6.736 -24.594 1.00 93.44 200 ARG A O 1
ATOM 1549 N N . ALA A 1 201 ? 15.200 5.414 -23.334 1.00 91.06 201 ALA A N 1
ATOM 1550 C CA . ALA A 1 201 ? 15.202 4.304 -24.283 1.00 91.06 201 ALA A CA 1
ATOM 1551 C C . ALA A 1 201 ? 14.464 4.654 -25.586 1.00 91.06 201 ALA A C 1
ATOM 1553 O O . ALA A 1 201 ? 14.976 4.382 -26.669 1.00 91.06 201 ALA A O 1
ATOM 1554 N N . ALA A 1 202 ? 13.306 5.315 -25.493 1.00 90.69 202 ALA A N 1
ATOM 1555 C CA . ALA A 1 202 ? 12.560 5.797 -26.658 1.00 90.69 202 ALA A CA 1
ATOM 1556 C C . ALA A 1 202 ? 13.356 6.830 -27.477 1.00 90.69 202 ALA A C 1
ATOM 1558 O O . ALA A 1 202 ? 13.351 6.787 -28.705 1.00 90.69 202 ALA A O 1
ATOM 1559 N N . ASP A 1 203 ? 14.107 7.697 -26.798 1.00 95.50 203 ASP A N 1
ATOM 1560 C CA . ASP A 1 203 ? 14.983 8.702 -27.406 1.00 95.50 203 ASP A CA 1
ATOM 1561 C C . ASP A 1 203 ? 16.330 8.098 -27.888 1.00 95.50 203 ASP A C 1
ATOM 1563 O O . ASP A 1 203 ? 17.237 8.828 -28.281 1.00 95.50 203 ASP A O 1
ATOM 1567 N N . SER A 1 204 ? 16.482 6.763 -27.878 1.00 95.38 204 SER A N 1
ATOM 1568 C CA . SER A 1 204 ? 17.697 6.022 -28.277 1.00 95.38 204 SER A CA 1
ATOM 1569 C C . SER A 1 204 ? 18.967 6.382 -27.488 1.00 95.38 204 SER A C 1
ATOM 1571 O O . SER A 1 204 ? 20.084 6.124 -27.934 1.00 95.38 204 SER A O 1
ATOM 1573 N N . LEU A 1 205 ? 18.808 6.947 -26.289 1.00 94.06 205 LEU A N 1
ATOM 1574 C CA . LEU A 1 205 ? 19.897 7.282 -25.360 1.00 94.06 205 LEU A CA 1
ATOM 1575 C C . LEU A 1 205 ? 20.290 6.099 -24.460 1.00 94.06 205 LEU A C 1
ATOM 1577 O O . LEU A 1 205 ? 21.271 6.171 -23.723 1.00 94.06 205 LEU A O 1
ATOM 1581 N N . ALA A 1 206 ? 19.498 5.029 -24.475 1.00 92.94 206 ALA A N 1
ATOM 1582 C CA . ALA A 1 206 ? 19.746 3.773 -23.782 1.00 92.94 206 ALA A CA 1
ATOM 1583 C C . ALA A 1 206 ? 19.016 2.638 -24.511 1.00 92.94 206 ALA A C 1
ATOM 1585 O O . ALA A 1 206 ? 18.089 2.879 -25.281 1.00 92.94 206 ALA A O 1
ATOM 1586 N N . THR A 1 207 ? 19.392 1.388 -24.249 1.00 92.81 207 THR A N 1
ATOM 1587 C CA . THR A 1 207 ? 18.553 0.249 -24.646 1.00 92.81 207 THR A CA 1
ATOM 1588 C C . THR A 1 207 ? 17.404 0.077 -23.640 1.00 92.81 207 THR A C 1
ATOM 1590 O O . THR A 1 207 ? 17.561 0.467 -22.479 1.00 92.81 207 THR A O 1
ATOM 1593 N N . PRO A 1 208 ? 16.265 -0.537 -24.020 1.00 88.56 208 PRO A N 1
ATOM 1594 C CA . PRO A 1 208 ? 15.194 -0.859 -23.070 1.00 88.56 208 PRO A CA 1
ATOM 1595 C C . PRO A 1 208 ? 15.695 -1.668 -21.866 1.00 88.56 208 PRO A C 1
ATOM 1597 O O . PRO A 1 208 ? 15.370 -1.350 -20.724 1.00 88.56 208 PRO A O 1
ATOM 1600 N N . LYS A 1 209 ? 16.585 -2.638 -22.120 1.00 92.50 209 LYS A N 1
ATOM 1601 C CA . LYS A 1 209 ? 17.263 -3.421 -21.083 1.00 92.50 209 LYS A CA 1
ATOM 1602 C C . LYS A 1 209 ? 18.020 -2.537 -20.094 1.00 92.50 209 LYS A C 1
ATOM 1604 O O . LYS A 1 209 ? 17.814 -2.661 -18.891 1.00 92.50 209 LYS A O 1
ATOM 1609 N N . GLN A 1 210 ? 18.851 -1.622 -20.594 1.00 92.38 210 GLN A N 1
ATOM 1610 C CA . GLN A 1 210 ? 19.616 -0.713 -19.740 1.00 92.38 210 GLN A CA 1
ATOM 1611 C C . GLN A 1 210 ? 18.695 0.215 -18.939 1.00 92.38 210 GLN A C 1
ATOM 1613 O O . GLN A 1 210 ? 18.936 0.444 -17.761 1.00 92.38 210 GLN A O 1
ATOM 1618 N N . ALA A 1 211 ? 17.618 0.716 -19.547 1.00 91.06 211 ALA A N 1
ATOM 1619 C CA . ALA A 1 211 ? 16.656 1.574 -18.862 1.00 91.06 211 ALA A CA 1
ATOM 1620 C C . ALA A 1 211 ? 15.986 0.870 -17.670 1.00 91.06 211 ALA A C 1
ATOM 1622 O O . ALA A 1 211 ? 15.905 1.448 -16.587 1.00 91.06 211 ALA A O 1
ATOM 1623 N N . VAL A 1 212 ? 15.548 -0.381 -17.846 1.00 92.31 212 VAL A N 1
ATOM 1624 C CA . VAL A 1 212 ? 14.971 -1.173 -16.748 1.00 92.31 212 VAL A CA 1
ATOM 1625 C C . VAL A 1 212 ? 16.020 -1.482 -15.681 1.00 92.31 212 VAL A C 1
ATOM 1627 O O . VAL A 1 212 ? 15.738 -1.335 -14.496 1.00 92.31 212 VAL A O 1
ATOM 1630 N N . GLN A 1 213 ? 17.241 -1.848 -16.077 1.00 93.19 213 GLN A N 1
ATOM 1631 C CA . GLN A 1 213 ? 18.327 -2.122 -15.131 1.00 93.19 213 GLN A CA 1
ATOM 1632 C C . GLN A 1 213 ? 18.694 -0.895 -14.286 1.00 93.19 213 GLN A C 1
ATOM 1634 O O . GLN A 1 213 ? 18.844 -1.024 -13.072 1.00 93.19 213 GLN A O 1
ATOM 1639 N N . ASP A 1 214 ? 18.788 0.285 -14.902 1.00 92.06 214 ASP A N 1
ATOM 1640 C CA . ASP A 1 214 ? 19.067 1.544 -14.204 1.00 92.06 214 ASP A CA 1
ATOM 1641 C C . ASP A 1 214 ? 17.965 1.876 -13.192 1.00 92.06 214 ASP A C 1
ATOM 1643 O O . ASP A 1 214 ? 18.257 2.225 -12.046 1.00 92.06 214 ASP A O 1
ATOM 1647 N N . TYR A 1 215 ? 16.699 1.744 -13.606 1.00 93.69 215 TYR A N 1
ATOM 1648 C CA . TYR A 1 215 ? 15.549 1.943 -12.724 1.00 93.69 215 TYR A CA 1
ATOM 1649 C C . TYR A 1 215 ? 15.595 0.989 -11.530 1.00 93.69 215 TYR A C 1
ATOM 1651 O O . TYR A 1 215 ? 15.491 1.420 -10.383 1.00 93.69 215 TYR A O 1
ATOM 1659 N N . GLU A 1 216 ? 15.769 -0.310 -11.777 1.00 92.81 216 GLU A N 1
ATOM 1660 C CA . GLU A 1 216 ? 15.739 -1.281 -10.692 1.00 92.81 216 GLU A CA 1
ATOM 1661 C C . GLU A 1 216 ? 16.928 -1.127 -9.735 1.00 92.81 216 GLU A C 1
ATOM 1663 O O . GLU A 1 216 ? 16.780 -1.390 -8.541 1.00 92.81 216 GLU A O 1
ATOM 1668 N N . ALA A 1 217 ? 18.100 -0.711 -10.226 1.00 91.69 217 ALA A N 1
ATOM 1669 C CA . ALA A 1 217 ? 19.262 -0.432 -9.386 1.00 91.69 217 ALA A CA 1
ATOM 1670 C C . ALA A 1 217 ? 19.000 0.746 -8.433 1.00 91.69 217 ALA A C 1
ATOM 1672 O O . ALA A 1 217 ? 19.265 0.629 -7.235 1.00 91.69 217 ALA A O 1
ATOM 1673 N N . GLU A 1 218 ? 18.430 1.842 -8.944 1.00 92.38 218 GLU A N 1
ATOM 1674 C CA . GLU A 1 218 ? 18.021 2.997 -8.133 1.00 92.38 218 GLU A CA 1
ATOM 1675 C C . GLU A 1 218 ? 16.979 2.599 -7.088 1.00 92.38 218 GLU A C 1
ATOM 1677 O O . GLU A 1 218 ? 17.189 2.796 -5.889 1.00 92.38 218 GLU A O 1
ATOM 1682 N N . MET A 1 219 ? 15.884 1.977 -7.528 1.00 90.19 219 MET A N 1
ATOM 1683 C CA . MET A 1 219 ? 14.765 1.631 -6.656 1.00 90.19 219 MET A CA 1
ATOM 1684 C C . MET A 1 219 ? 15.200 0.668 -5.543 1.00 90.19 219 MET A C 1
ATOM 1686 O O . MET A 1 219 ? 14.813 0.851 -4.385 1.00 90.19 219 MET A O 1
ATOM 1690 N N . ARG A 1 220 ? 16.050 -0.326 -5.845 1.00 88.31 220 ARG A N 1
ATOM 1691 C CA . ARG A 1 220 ? 16.558 -1.271 -4.834 1.00 88.31 220 ARG A CA 1
ATOM 1692 C C . ARG A 1 220 ? 17.443 -0.586 -3.797 1.00 88.31 220 ARG A C 1
ATOM 1694 O O . ARG A 1 220 ? 17.342 -0.929 -2.618 1.00 88.31 220 ARG A O 1
ATOM 1701 N N . LEU A 1 221 ? 18.281 0.369 -4.208 1.00 85.88 221 LEU A N 1
ATOM 1702 C CA . LEU A 1 221 ? 19.132 1.125 -3.289 1.00 85.88 221 LEU A CA 1
ATOM 1703 C C . LEU A 1 221 ? 18.290 1.995 -2.349 1.00 85.88 221 LEU A C 1
ATOM 1705 O O . LEU A 1 221 ? 18.419 1.872 -1.132 1.00 85.88 221 LEU A O 1
ATOM 1709 N N . ARG A 1 222 ? 17.366 2.787 -2.903 1.00 85.25 222 ARG A N 1
ATOM 1710 C CA . ARG A 1 222 ? 16.456 3.642 -2.123 1.00 85.25 222 ARG A CA 1
ATOM 1711 C C . ARG A 1 222 ? 15.626 2.834 -1.127 1.00 85.25 222 ARG A C 1
ATOM 1713 O O . ARG A 1 222 ? 15.467 3.223 0.026 1.00 85.25 222 ARG A O 1
ATOM 1720 N N . ARG A 1 223 ? 15.145 1.663 -1.543 1.00 75.25 223 ARG A N 1
ATOM 1721 C CA . ARG A 1 223 ? 14.442 0.729 -0.657 1.00 75.25 223 ARG A CA 1
ATOM 1722 C C . ARG A 1 223 ? 15.337 0.225 0.476 1.00 75.25 223 ARG A C 1
ATOM 1724 O O . ARG A 1 223 ? 14.876 0.157 1.609 1.00 75.25 223 ARG A O 1
ATOM 1731 N N . LYS A 1 224 ? 16.587 -0.160 0.196 1.00 73.38 224 LYS A N 1
ATOM 1732 C CA . LYS A 1 224 ? 17.510 -0.635 1.238 1.00 73.38 224 LYS A CA 1
ATOM 1733 C C . LYS A 1 224 ? 17.720 0.429 2.317 1.00 73.38 224 LYS A C 1
ATOM 1735 O O . LYS A 1 224 ? 17.635 0.103 3.496 1.00 73.38 224 LYS A O 1
ATOM 1740 N N . GLU A 1 225 ? 17.909 1.683 1.916 1.00 66.50 225 GLU A N 1
ATOM 1741 C CA . GLU A 1 225 ? 18.011 2.808 2.852 1.00 66.50 225 GLU A CA 1
ATOM 1742 C C . GLU A 1 225 ? 16.738 2.974 3.691 1.00 66.50 225 GLU A C 1
ATOM 1744 O O . GLU A 1 225 ? 16.835 3.203 4.890 1.00 66.50 225 GLU A O 1
ATOM 1749 N N . ALA A 1 226 ? 15.550 2.781 3.111 1.00 58.81 226 ALA A N 1
ATOM 1750 C CA . ALA A 1 226 ? 14.287 2.836 3.850 1.00 58.81 226 ALA A CA 1
ATOM 1751 C C . ALA A 1 226 ? 14.100 1.659 4.836 1.00 58.81 226 ALA A C 1
ATOM 1753 O O . ALA A 1 226 ? 13.538 1.844 5.918 1.00 58.81 226 ALA A O 1
ATOM 1754 N N . VAL A 1 227 ? 14.581 0.457 4.492 1.00 55.59 227 VAL A N 1
ATOM 1755 C CA . VAL A 1 227 ? 14.455 -0.759 5.318 1.00 55.59 227 VAL A CA 1
ATOM 1756 C C . VAL A 1 227 ? 15.458 -0.778 6.479 1.00 55.59 227 VAL A C 1
ATOM 1758 O O . VAL A 1 227 ? 15.083 -1.160 7.580 1.00 55.59 227 VAL A O 1
ATOM 1761 N N . ASP A 1 228 ? 16.698 -0.314 6.306 1.00 50.91 228 ASP A N 1
ATOM 1762 C CA . ASP A 1 228 ? 17.718 -0.389 7.373 1.00 50.91 228 ASP A CA 1
ATOM 1763 C C . ASP A 1 228 ? 17.414 0.539 8.580 1.00 50.91 228 ASP A C 1
ATOM 1765 O O . ASP A 1 228 ? 17.908 0.308 9.679 1.00 50.91 228 ASP A O 1
ATOM 1769 N N . VAL A 1 229 ? 16.536 1.538 8.425 1.00 47.91 229 VAL A N 1
ATOM 1770 C CA . VAL A 1 229 ? 16.009 2.392 9.519 1.00 47.91 229 VAL A CA 1
ATOM 1771 C C . VAL A 1 229 ? 14.705 1.854 10.126 1.00 47.91 229 VAL A C 1
ATOM 1773 O O . VAL A 1 229 ? 13.959 2.593 10.780 1.00 47.91 229 VAL A O 1
ATOM 1776 N N . SER A 1 230 ? 14.367 0.584 9.863 1.00 36.69 230 SER A N 1
ATOM 1777 C CA . SER A 1 230 ? 13.015 0.082 10.102 1.00 36.69 230 SER A CA 1
ATOM 1778 C C . SER A 1 230 ? 12.695 -0.583 11.436 1.00 36.69 230 SER A C 1
ATOM 1780 O O . SER A 1 230 ? 11.512 -0.851 11.670 1.00 36.69 230 SER A O 1
ATOM 1782 N N . HIS A 1 231 ? 13.654 -0.767 12.338 1.00 39.75 231 HIS A N 1
ATOM 1783 C CA . HIS A 1 231 ? 13.425 -1.454 13.613 1.00 39.75 231 HIS A CA 1
ATOM 1784 C C . HIS A 1 231 ? 14.160 -0.783 14.769 1.00 39.75 231 HIS A C 1
ATOM 1786 O O . HIS A 1 231 ? 15.340 -0.415 14.574 1.00 39.75 231 HIS A O 1
#

Mean predicted aligned error: 11.57 Å

Solvent-accessible surface area (backbone atoms only — not comparable to full-atom values): 14025 Å² total; per-residue (Å²): 131,91,86,84,89,84,85,89,78,93,72,80,83,80,71,84,79,84,80,91,73,84,84,73,56,71,48,36,53,60,93,78,88,88,58,74,27,75,79,23,69,63,38,45,69,36,21,60,95,70,56,74,66,45,69,51,88,46,50,31,37,37,35,60,48,78,51,56,68,71,57,54,51,53,37,57,78,73,44,67,72,86,59,61,46,79,56,42,96,87,72,68,66,70,81,58,59,51,30,47,32,49,36,42,67,81,52,93,80,51,67,74,54,74,83,48,54,56,53,56,49,49,51,60,65,40,70,73,53,61,71,60,62,30,55,54,62,75,67,49,60,89,86,56,63,45,40,81,41,86,51,39,31,45,73,95,72,83,60,60,32,71,80,38,76,47,88,69,48,32,35,38,53,53,22,51,50,76,88,70,73,46,55,66,59,51,28,51,49,42,53,53,49,43,52,53,26,50,48,35,23,75,71,67,76,38,51,57,36,54,21,43,52,53,37,52,54,50,54,52,51,56,47,48,62,60,53,78,75,65,125

InterPro domains:
  IPR002938 FAD-binding domain [PF01494] (132-228)
  IPR036188 FAD/NAD(P)-binding domain superfamily [G3DSA:3.50.50.60] (35-231)
  IPR036188 FAD/NAD(P)-binding domain superfamily [SSF51905] (35-230)

Nearest PDB structures (foldseek):
  8er0-assembly2_B  TM=6.701E-01  e=8.118E-06  Chryseobacterium oncorhynchi
  2x3n-assembly1_A  TM=6.442E-01  e=6.807E-06  Pseudomonas aeruginosa
  6sw2-assembly1_A  TM=6.571E-01  e=1.846E-05  Pseudomonas aeruginosa PAO1
  6sw1-assembly1_A  TM=6.769E-01  e=3.321E-05  Pseudomonas aeruginosa PAO1
  3ibw-assembly1_B  TM=3.704E-01  e=7.068E+00  Chlorobaculum tepidum

pLDDT: mean 73.44, std 21.34, range [21.92, 95.5]